Protein AF-A0A523S4S1-F1 (afdb_monomer_lite)

Foldseek 3Di:
DDDPVVVVVVVVVVVVPDPPDDDPPPPPDPVLVVLLVVLLVLLCVAFVVLVVLVVVLVVLVPDDQQCVPNDDPVCVVVVQVPPDPDDPDRRDDDPVRVVVVVVSVVSNVVSVVVNVVSVVVSVVVSVVLSVVVVVLLVLLVVLVVLLVVLVVVLVVLVVVLVVVVVCCVVVNDPVVVSVVSVVSSVVSVVSNVVSVVVSVVSLLVNLVNRNHVNSVVSSVSSVVD

Radius of gyration: 35.65 Å; chains: 1; bounding box: 83×48×98 Å

pLDDT: mean 81.56, std 20.69, range [32.25, 98.06]

Organism: Aerophobetes bacterium (NCBI:txid2030807)

Sequence (225 aa):
MGMKKILVCVVVMAWLLSPQAAFTQTEEKPQTANILQQIIQLVVENNPILESQRSFIDTIQQMPEPGAGFINLEELQSSSRRVGEEGMETPLLSLSQAVQMETFIQSKLDREKTLAEAKQTYENLKQSLISNLMAKITEMAKLKNKRENLEELKSFLETRQDSLEKQVKAGIKEPSTLFDLMERVMQSRLEIKNAARELEILKLETTISLGGEKWEDLLDLLNKL

Secondary structure (DSSP, 8-state):
--STTHHHHHHHHHHTT---S--------HHHHHHHHHHHHHHHHH-HHHHHHHHHHHHHHHSPPTTTTT--HHHHHHHHTT--SSS-------HHHHHHHHHHHHHHHHHHHHHHHHHHHHHHHHHHHHHHHHHHHHHHHHHHHHHHHHHHHHHHHHHHHHHHHHHHHTTSS-HHHHHHHHHHHHHHHHHHHHHHHHHHHHHHHHHHHH-GGGHHHHHHHHHT-

Structure (mmCIF, N/CA/C/O backbone):
data_AF-A0A523S4S1-F1
#
_entry.id   AF-A0A523S4S1-F1
#
loop_
_atom_site.group_PDB
_atom_site.id
_atom_site.type_symbol
_atom_site.label_atom_id
_atom_site.label_alt_id
_atom_site.label_comp_id
_atom_site.label_asym_id
_atom_site.label_entity_id
_atom_site.label_seq_id
_atom_site.pdbx_PDB_ins_code
_atom_site.Cartn_x
_atom_site.Cartn_y
_atom_site.Cartn_z
_atom_site.occupancy
_atom_site.B_iso_or_equiv
_atom_site.auth_seq_id
_atom_site.auth_comp_id
_atom_site.auth_asym_id
_atom_site.auth_atom_id
_atom_site.pdbx_PDB_model_num
ATOM 1 N N . MET A 1 1 ? 42.236 -35.572 40.060 1.00 47.88 1 MET A N 1
ATOM 2 C CA . MET A 1 1 ? 40.913 -35.642 40.719 1.00 47.88 1 MET A CA 1
ATOM 3 C C . MET A 1 1 ? 40.094 -34.478 40.189 1.00 47.88 1 MET A C 1
ATOM 5 O O . MET A 1 1 ? 40.091 -33.394 40.746 1.00 47.88 1 MET A O 1
ATOM 9 N N . GLY A 1 2 ? 39.597 -34.650 38.970 1.00 44.31 2 GLY A N 1
ATOM 10 C CA . GLY A 1 2 ? 39.337 -33.543 38.063 1.00 44.31 2 GLY A CA 1
ATOM 11 C C . GLY A 1 2 ? 38.335 -33.931 36.989 1.00 44.31 2 GLY A C 1
ATOM 12 O O . GLY A 1 2 ? 38.026 -35.109 36.801 1.00 44.31 2 GLY A O 1
ATOM 13 N N . MET A 1 3 ? 37.817 -32.896 36.338 1.00 45.25 3 MET A N 1
ATOM 14 C CA . MET A 1 3 ? 36.973 -32.881 35.137 1.00 45.25 3 MET A CA 1
ATOM 15 C C . MET A 1 3 ? 35.604 -33.580 35.174 1.00 45.25 3 MET A C 1
ATOM 17 O O . MET A 1 3 ? 34.700 -33.108 34.494 1.00 45.25 3 MET A O 1
ATOM 21 N N . LYS A 1 4 ? 35.357 -34.611 35.993 1.00 45.09 4 LYS A N 1
ATOM 22 C CA . LYS A 1 4 ? 34.066 -35.336 35.947 1.00 45.09 4 LYS A CA 1
ATOM 23 C C . LYS A 1 4 ? 32.892 -34.652 36.665 1.00 45.09 4 LYS A C 1
ATOM 25 O O . LYS A 1 4 ? 31.751 -34.917 36.313 1.00 45.09 4 LYS A O 1
ATOM 30 N N . LYS A 1 5 ? 33.138 -33.752 37.628 1.00 47.00 5 LYS A N 1
ATOM 31 C CA . LYS A 1 5 ? 32.058 -33.027 38.338 1.00 47.00 5 LYS A CA 1
ATOM 32 C C . LYS A 1 5 ? 31.645 -31.706 37.675 1.00 47.00 5 LYS A C 1
ATOM 34 O O . LYS A 1 5 ? 30.533 -31.253 37.898 1.00 47.00 5 LYS A O 1
ATOM 39 N N . ILE A 1 6 ? 32.498 -31.125 36.827 1.00 50.81 6 ILE A N 1
ATOM 40 C CA . ILE A 1 6 ? 32.189 -29.874 36.109 1.00 50.81 6 ILE A CA 1
ATOM 41 C C . ILE A 1 6 ? 31.325 -30.157 34.868 1.00 50.81 6 ILE A C 1
ATOM 43 O O . ILE A 1 6 ? 30.474 -29.347 34.518 1.00 50.81 6 ILE A O 1
ATOM 47 N N . LEU A 1 7 ? 31.446 -31.348 34.267 1.00 45.16 7 LEU A N 1
ATOM 48 C CA . LEU A 1 7 ? 30.641 -31.726 33.101 1.00 45.16 7 LEU A CA 1
ATOM 49 C C . LEU A 1 7 ? 29.140 -31.881 33.426 1.00 45.16 7 LEU A C 1
ATOM 51 O O . LEU A 1 7 ? 28.296 -31.595 32.586 1.00 45.16 7 LEU A O 1
ATOM 55 N N . VAL A 1 8 ? 28.795 -32.280 34.656 1.00 46.12 8 VAL A N 1
ATOM 56 C CA . VAL A 1 8 ? 27.395 -32.510 35.063 1.00 46.12 8 VAL A CA 1
ATOM 57 C C . VAL A 1 8 ? 26.637 -31.193 35.283 1.00 46.12 8 VAL A C 1
ATOM 59 O O . VAL A 1 8 ? 25.458 -31.111 34.955 1.00 46.12 8 VAL A O 1
ATOM 62 N N . CYS A 1 9 ? 27.307 -30.124 35.730 1.00 46.84 9 CYS A N 1
ATOM 63 C CA . CYS A 1 9 ? 26.673 -28.805 35.858 1.00 46.84 9 CYS A CA 1
ATOM 64 C C . CYS A 1 9 ? 26.455 -28.109 34.504 1.00 46.84 9 CYS A C 1
ATOM 66 O O . CYS A 1 9 ? 25.494 -27.359 34.358 1.00 46.84 9 CYS A O 1
ATOM 68 N N . VAL A 1 10 ? 27.296 -28.383 33.499 1.00 49.34 10 VAL A N 1
ATOM 69 C CA . VAL A 1 10 ? 27.148 -27.802 32.151 1.00 49.34 10 VAL A CA 1
ATOM 70 C C . VAL A 1 10 ? 26.006 -28.469 31.373 1.00 49.34 10 VAL A C 1
ATOM 72 O O . VAL A 1 10 ? 25.297 -27.792 30.637 1.00 49.34 10 VAL A O 1
ATOM 75 N N . VAL A 1 11 ? 25.746 -29.762 31.595 1.00 49.56 11 VAL A N 1
ATOM 76 C CA . VAL A 1 11 ? 24.640 -30.477 30.927 1.00 49.56 11 VAL A CA 1
ATOM 77 C C . VAL A 1 11 ? 23.265 -30.100 31.503 1.00 49.56 11 VAL A C 1
ATOM 79 O O . VAL A 1 11 ? 22.296 -30.031 30.753 1.00 49.56 11 VAL A O 1
ATOM 82 N N . VAL A 1 12 ? 23.169 -29.765 32.797 1.00 49.44 12 VAL A N 1
ATOM 83 C CA . VAL A 1 12 ? 21.905 -29.307 33.414 1.00 49.44 12 VAL A CA 1
ATOM 84 C C . VAL A 1 12 ? 21.600 -27.834 33.084 1.00 49.44 12 VAL A C 1
ATOM 86 O O . VAL A 1 12 ? 20.441 -27.486 32.872 1.00 49.44 12 VAL A O 1
ATOM 89 N N . MET A 1 13 ? 22.619 -26.977 32.940 1.00 44.97 13 MET A N 1
ATOM 90 C CA . MET A 1 13 ? 22.444 -25.590 32.467 1.00 44.97 13 MET A CA 1
ATOM 91 C C . MET A 1 13 ? 22.123 -25.496 30.966 1.00 44.97 13 MET A C 1
ATOM 93 O O . MET A 1 13 ? 21.424 -24.576 30.553 1.00 44.97 13 MET A O 1
ATOM 97 N N . ALA A 1 14 ? 22.568 -26.458 30.149 1.00 44.69 14 ALA A N 1
ATOM 98 C CA . ALA A 1 14 ? 22.234 -26.507 28.723 1.00 44.69 14 ALA A CA 1
ATOM 99 C C . ALA A 1 14 ? 20.778 -26.936 28.450 1.00 44.69 14 ALA A C 1
ATOM 101 O O . ALA A 1 14 ? 20.245 -26.624 27.390 1.00 44.69 14 ALA A O 1
ATOM 102 N N . TRP A 1 15 ? 20.111 -27.596 29.403 1.00 42.69 15 TRP A N 1
ATOM 103 C CA . TRP A 1 15 ? 18.692 -27.957 29.282 1.00 42.69 15 TRP A CA 1
ATOM 104 C C . TRP A 1 15 ? 17.729 -26.840 29.711 1.00 42.69 15 TRP A C 1
ATOM 106 O O . TRP A 1 15 ? 16.588 -26.822 29.255 1.00 42.69 15 TRP A O 1
ATOM 116 N N . LEU A 1 16 ? 18.188 -25.868 30.508 1.00 41.47 16 LEU A N 1
ATOM 117 C CA . LEU A 1 16 ? 17.396 -24.704 30.943 1.00 41.47 16 LEU A CA 1
ATOM 118 C C . LEU A 1 16 ? 17.352 -23.554 29.919 1.00 41.47 16 LEU A C 1
ATOM 120 O O . LEU A 1 16 ? 16.620 -22.590 30.117 1.00 41.47 16 LEU A O 1
ATOM 124 N N . LEU A 1 17 ? 18.094 -23.670 28.813 1.00 44.31 17 LEU A N 1
ATOM 125 C CA . LEU A 1 17 ? 18.082 -22.733 27.681 1.00 44.31 17 LEU A CA 1
ATOM 126 C C . LEU A 1 17 ? 17.504 -23.367 26.406 1.00 4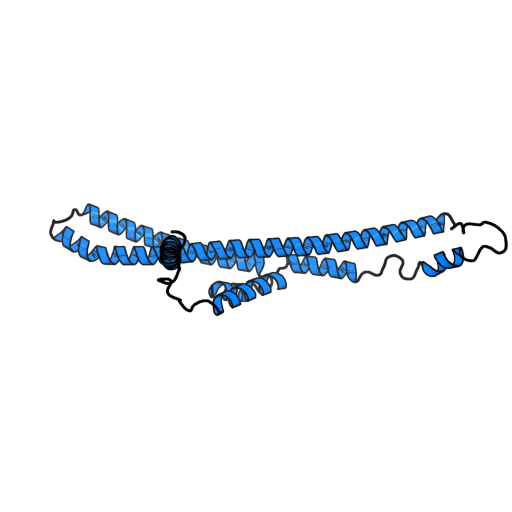4.31 17 LEU A C 1
ATOM 128 O O . LEU A 1 17 ? 17.829 -22.955 25.294 1.00 44.31 17 LEU A O 1
ATOM 132 N N . SER A 1 18 ? 16.631 -24.362 26.559 1.00 36.91 18 SER A N 1
ATOM 133 C CA . SER A 1 18 ? 15.825 -24.882 25.453 1.00 36.91 18 SER A CA 1
ATOM 134 C C . SER A 1 18 ? 14.551 -24.034 25.344 1.00 36.91 18 SER A C 1
ATOM 136 O O . SER A 1 18 ? 13.740 -24.068 26.273 1.00 36.91 18 SER A O 1
ATOM 138 N N . PRO A 1 19 ? 14.309 -23.285 24.253 1.00 39.53 19 PRO A N 1
ATOM 139 C CA . PRO A 1 19 ? 13.038 -22.607 24.035 1.00 39.53 19 PRO A CA 1
ATOM 140 C C . PRO A 1 19 ? 12.009 -23.644 23.566 1.00 39.53 19 PRO A C 1
ATOM 142 O O . PRO A 1 19 ? 11.638 -23.707 22.399 1.00 39.53 19 PRO A O 1
ATOM 145 N N . GLN A 1 20 ? 11.591 -24.514 24.480 1.00 43.91 20 GLN A N 1
ATOM 146 C CA . GLN A 1 20 ? 10.528 -25.493 24.271 1.00 43.91 20 GLN A CA 1
ATOM 147 C C . GLN A 1 20 ? 9.588 -25.489 25.476 1.00 43.91 20 GLN A C 1
ATOM 149 O O . GLN A 1 20 ? 9.440 -26.477 26.183 1.00 43.91 20 GLN A O 1
ATOM 154 N N . ALA A 1 21 ? 8.945 -24.346 25.700 1.00 39.16 21 ALA A N 1
ATOM 155 C CA . ALA A 1 21 ? 7.573 -24.291 26.189 1.00 39.16 21 ALA A CA 1
ATOM 156 C C . ALA A 1 21 ? 6.994 -22.899 25.908 1.00 39.16 21 ALA A C 1
ATOM 158 O O . ALA A 1 21 ? 7.596 -21.889 26.255 1.00 39.16 21 ALA A O 1
ATOM 159 N N . ALA A 1 22 ? 5.798 -22.892 25.320 1.00 36.94 22 ALA A N 1
ATOM 160 C CA . ALA A 1 22 ? 4.904 -21.746 25.161 1.00 36.94 22 ALA A CA 1
ATOM 161 C C . ALA A 1 22 ? 5.259 -20.712 24.076 1.00 36.94 22 ALA A C 1
ATOM 163 O O . ALA A 1 22 ? 5.296 -19.514 24.319 1.00 36.94 22 ALA A O 1
ATOM 164 N N . PHE A 1 23 ? 5.352 -21.167 22.830 1.00 32.25 23 PHE A N 1
ATOM 165 C CA . PHE A 1 23 ? 4.543 -20.518 21.802 1.00 32.25 23 PHE A CA 1
ATOM 166 C C . PHE A 1 23 ? 3.652 -21.599 21.216 1.00 32.25 23 PHE A C 1
ATOM 168 O O . PHE A 1 23 ? 4.122 -22.542 20.584 1.00 32.25 23 PHE A O 1
ATOM 175 N N . THR A 1 24 ? 2.362 -21.492 21.514 1.00 32.38 24 THR A N 1
ATOM 176 C CA . THR A 1 24 ? 1.296 -22.061 20.702 1.00 32.38 24 THR A CA 1
ATOM 177 C C . THR A 1 24 ? 1.685 -21.907 19.237 1.00 32.38 24 THR A C 1
ATOM 179 O O . THR A 1 24 ? 1.800 -20.788 18.735 1.00 32.38 24 THR A O 1
ATOM 182 N N . GLN A 1 25 ? 1.933 -23.030 18.564 1.00 32.56 25 GLN A N 1
ATOM 183 C CA . GLN A 1 25 ? 1.813 -23.099 17.119 1.00 32.56 25 GLN A CA 1
ATOM 184 C C . GLN A 1 25 ? 0.345 -22.825 16.813 1.00 32.56 25 GLN A C 1
ATOM 186 O O . GLN A 1 25 ? -0.477 -23.729 16.718 1.00 32.56 25 GLN A O 1
ATOM 191 N N . THR A 1 26 ? 0.006 -21.545 16.727 1.00 35.88 26 THR A N 1
ATOM 192 C CA . THR A 1 26 ? -1.092 -21.111 15.888 1.00 35.88 26 THR A CA 1
ATOM 193 C C . THR A 1 26 ? -0.648 -21.470 14.474 1.00 35.88 26 THR A C 1
ATOM 195 O O . THR A 1 26 ? 0.222 -20.815 13.896 1.00 35.88 26 THR A O 1
ATOM 198 N N . GLU A 1 27 ? -1.154 -22.588 13.959 1.00 36.53 27 GLU A N 1
ATOM 199 C CA . GLU A 1 27 ? -1.154 -22.902 12.533 1.00 36.53 27 GLU A CA 1
ATOM 200 C C . GLU A 1 27 ? -1.947 -21.817 11.791 1.00 36.53 27 GLU A C 1
ATOM 202 O O . GLU A 1 27 ? -3.099 -21.989 11.426 1.00 36.53 27 GLU A O 1
ATOM 207 N N . GLU A 1 28 ? -1.331 -20.663 11.569 1.00 48.12 28 GLU A N 1
ATOM 208 C CA . GLU A 1 28 ? -1.820 -19.637 10.654 1.00 48.12 28 GLU A CA 1
ATOM 209 C C . GLU A 1 28 ? -0.606 -18.994 9.986 1.00 48.12 28 GLU A C 1
ATOM 211 O O . GLU A 1 28 ? -0.088 -18.000 10.492 1.00 48.12 28 GLU A O 1
ATOM 216 N N . LYS A 1 29 ? -0.084 -19.563 8.881 1.00 47.22 29 LYS A N 1
ATOM 217 C CA . LYS A 1 29 ? 0.861 -18.825 8.006 1.00 47.22 29 LYS A CA 1
ATOM 218 C C . LYS A 1 29 ? 1.219 -19.332 6.594 1.00 47.22 29 LYS A C 1
ATOM 220 O O . LYS A 1 29 ? 2.081 -18.694 5.993 1.00 47.22 29 LYS A O 1
ATOM 225 N N . PRO A 1 30 ? 0.610 -20.365 5.974 1.00 49.47 30 PRO A N 1
ATOM 226 C CA . PRO A 1 30 ? 0.896 -20.623 4.558 1.00 49.47 30 PRO A CA 1
ATOM 227 C C . PRO A 1 30 ? 0.144 -19.661 3.617 1.00 49.47 30 PRO A C 1
ATOM 229 O O . PRO A 1 30 ? 0.669 -19.289 2.570 1.00 49.47 30 PRO A O 1
ATOM 232 N N . GLN A 1 31 ? -1.059 -19.203 3.986 1.00 57.81 31 GLN A N 1
ATOM 233 C CA . GLN A 1 31 ? -1.878 -18.334 3.126 1.00 57.81 31 GLN A CA 1
ATOM 234 C C . GLN A 1 31 ? -1.378 -16.886 3.060 1.00 57.81 31 GLN A C 1
ATOM 236 O O . GLN A 1 31 ? -1.326 -16.311 1.978 1.00 57.81 31 GLN A O 1
ATOM 241 N N . THR A 1 32 ? -0.970 -16.294 4.183 1.00 60.78 32 THR A N 1
ATOM 242 C CA . THR A 1 32 ? -0.547 -14.882 4.234 1.00 60.78 32 THR A CA 1
ATOM 243 C C . THR A 1 32 ? 0.759 -14.628 3.483 1.00 60.78 32 THR A C 1
ATOM 245 O O . THR A 1 32 ? 0.877 -13.617 2.793 1.00 60.78 32 THR A O 1
ATOM 248 N N . ALA A 1 33 ? 1.708 -15.568 3.537 1.00 67.25 33 ALA A N 1
ATOM 249 C CA . ALA A 1 33 ? 2.930 -15.510 2.732 1.00 67.25 33 ALA A CA 1
ATOM 250 C C . ALA A 1 33 ? 2.622 -15.546 1.223 1.00 67.25 33 ALA A C 1
ATOM 252 O O . ALA A 1 33 ? 3.235 -14.815 0.446 1.00 67.25 33 ALA A O 1
ATOM 253 N N . ASN A 1 34 ? 1.625 -16.342 0.824 1.00 85.38 34 ASN A N 1
ATOM 254 C CA . ASN A 1 34 ? 1.179 -16.438 -0.561 1.00 85.38 34 ASN A CA 1
ATOM 255 C C . ASN A 1 34 ? 0.516 -15.127 -1.034 1.00 85.38 34 ASN A C 1
ATOM 257 O O . ASN A 1 34 ? 0.863 -14.606 -2.090 1.00 85.38 34 ASN A O 1
ATOM 261 N N . ILE A 1 35 ? -0.358 -14.531 -0.214 1.00 91.62 35 ILE A N 1
ATOM 262 C CA . ILE A 1 35 ? -1.037 -13.262 -0.535 1.00 91.62 35 ILE A CA 1
ATOM 263 C C . ILE A 1 35 ? -0.034 -12.112 -0.673 1.00 91.62 35 ILE A C 1
ATOM 265 O O . ILE A 1 35 ? -0.105 -11.352 -1.634 1.00 91.62 35 ILE A O 1
ATOM 269 N N . LEU A 1 36 ? 0.938 -11.998 0.239 1.00 92.19 36 LEU A N 1
ATOM 270 C CA . LEU A 1 36 ? 1.961 -10.951 0.158 1.00 92.19 36 LEU A CA 1
ATOM 271 C C . LEU A 1 36 ? 2.783 -11.058 -1.134 1.00 92.19 36 LEU A C 1
ATOM 273 O O . LEU A 1 36 ? 3.059 -10.048 -1.780 1.00 92.19 36 LEU A O 1
ATOM 277 N N . GLN A 1 37 ? 3.141 -12.278 -1.534 1.00 93.31 37 GLN A N 1
ATOM 278 C CA . GLN A 1 37 ? 3.857 -12.511 -2.784 1.00 93.31 37 GLN A CA 1
ATOM 279 C C . GLN A 1 37 ? 3.004 -12.145 -4.007 1.00 93.31 37 GLN A C 1
ATOM 281 O O . GLN A 1 37 ? 3.522 -11.519 -4.930 1.00 93.31 37 GLN A O 1
ATOM 286 N N . GLN A 1 38 ? 1.704 -12.464 -3.996 1.00 94.62 38 GLN A N 1
ATOM 287 C CA . GLN A 1 38 ? 0.771 -12.051 -5.052 1.00 94.62 38 GLN A CA 1
ATOM 288 C C . GLN A 1 38 ? 0.676 -10.526 -5.164 1.00 94.62 38 GLN A C 1
ATOM 290 O O . GLN A 1 38 ? 0.711 -9.997 -6.270 1.00 94.62 38 GLN A O 1
ATOM 295 N N . ILE A 1 39 ? 0.622 -9.815 -4.035 1.00 95.69 39 ILE A N 1
ATOM 296 C CA . ILE A 1 39 ? 0.594 -8.346 -4.006 1.00 95.69 39 ILE A CA 1
ATOM 297 C C . ILE A 1 39 ? 1.874 -7.773 -4.612 1.00 95.69 39 ILE A C 1
ATOM 299 O O . ILE A 1 39 ? 1.805 -6.906 -5.479 1.00 95.69 39 ILE A O 1
ATOM 303 N N . ILE A 1 40 ? 3.043 -8.260 -4.181 1.00 95.06 40 ILE A N 1
ATOM 304 C CA . ILE A 1 40 ? 4.334 -7.796 -4.709 1.00 95.06 40 ILE A CA 1
ATOM 305 C C . ILE A 1 40 ? 4.402 -8.030 -6.218 1.00 95.06 40 ILE A C 1
ATOM 307 O O . ILE A 1 40 ? 4.782 -7.122 -6.955 1.00 95.06 40 ILE A O 1
ATOM 311 N N . GLN A 1 41 ? 4.015 -9.223 -6.675 1.00 95.06 41 GLN A N 1
ATOM 312 C CA . GLN A 1 41 ? 4.019 -9.558 -8.093 1.00 95.06 41 GLN A CA 1
ATOM 313 C C . GLN A 1 41 ? 3.106 -8.617 -8.879 1.00 95.06 41 GLN A C 1
ATOM 315 O O . GLN A 1 41 ? 3.548 -8.002 -9.846 1.00 95.06 41 GLN A O 1
ATOM 320 N N . LEU A 1 42 ? 1.865 -8.447 -8.421 1.00 95.00 42 LEU A N 1
ATOM 321 C CA . LEU A 1 42 ? 0.875 -7.614 -9.088 1.00 95.00 42 LEU A CA 1
ATOM 322 C C . LEU A 1 42 ? 1.337 -6.157 -9.182 1.00 95.00 42 LEU A C 1
ATOM 324 O O . LEU A 1 42 ? 1.235 -5.556 -10.249 1.00 95.00 42 LEU A O 1
ATOM 328 N N . VAL A 1 43 ? 1.907 -5.606 -8.109 1.00 95.38 43 VAL A N 1
ATOM 329 C CA . VAL A 1 43 ? 2.436 -4.239 -8.120 1.00 95.38 43 VAL A CA 1
ATOM 330 C C . VAL A 1 43 ? 3.637 -4.117 -9.064 1.00 95.38 43 VAL A C 1
ATOM 332 O O . VAL A 1 43 ? 3.697 -3.183 -9.854 1.00 95.38 43 VAL A O 1
ATOM 335 N N . VAL A 1 44 ? 4.601 -5.040 -9.032 1.00 95.12 44 VAL A N 1
ATOM 336 C CA . VAL A 1 44 ? 5.794 -4.966 -9.902 1.00 95.12 44 VAL A CA 1
ATOM 337 C C . VAL A 1 44 ? 5.437 -5.136 -11.386 1.00 95.12 44 VAL A C 1
ATOM 339 O O . VAL A 1 44 ? 6.080 -4.548 -12.262 1.00 95.12 44 VAL A O 1
ATOM 342 N N . GLU A 1 45 ? 4.419 -5.934 -11.690 1.00 92.88 45 GLU A N 1
ATOM 343 C CA . GLU A 1 45 ? 3.951 -6.146 -13.057 1.00 92.88 45 GLU A CA 1
ATOM 344 C C . GLU A 1 45 ? 3.145 -4.964 -13.594 1.00 92.88 45 GLU A C 1
ATOM 346 O O . GLU A 1 45 ? 3.386 -4.569 -14.730 1.00 92.88 45 GLU A O 1
ATOM 351 N N . ASN A 1 46 ? 2.247 -4.379 -12.799 1.00 92.81 46 ASN A N 1
ATOM 352 C CA . ASN A 1 46 ? 1.243 -3.422 -13.290 1.00 92.81 46 ASN A CA 1
ATOM 353 C C . ASN A 1 46 ? 1.535 -1.966 -12.901 1.00 92.81 46 ASN A C 1
ATOM 355 O O . ASN A 1 46 ? 0.734 -1.077 -13.185 1.00 92.81 46 ASN A O 1
ATOM 359 N N . ASN A 1 47 ? 2.661 -1.689 -12.237 1.00 93.94 47 ASN A N 1
ATOM 360 C CA . ASN A 1 47 ? 2.991 -0.317 -11.882 1.00 93.94 47 ASN A CA 1
ATOM 361 C C . ASN A 1 47 ? 3.333 0.521 -13.133 1.00 93.94 47 ASN A C 1
ATOM 363 O O . ASN A 1 47 ? 4.275 0.172 -13.853 1.00 93.94 47 ASN A O 1
ATOM 367 N N . PRO A 1 48 ? 2.672 1.676 -13.341 1.00 91.25 48 PRO A N 1
ATOM 368 C CA . PRO A 1 48 ? 2.835 2.474 -14.558 1.00 91.25 48 PRO A CA 1
ATOM 369 C C . PRO A 1 48 ? 4.239 3.077 -14.716 1.00 91.25 48 PRO A C 1
ATOM 371 O O . PRO A 1 48 ? 4.713 3.279 -15.832 1.00 91.25 48 PRO A O 1
ATOM 374 N N . ILE A 1 49 ? 4.945 3.349 -13.612 1.00 93.56 49 ILE A N 1
ATOM 375 C CA . ILE A 1 49 ? 6.313 3.888 -13.663 1.00 93.56 49 ILE A CA 1
ATOM 376 C C . ILE A 1 49 ? 7.283 2.795 -14.129 1.00 93.56 49 ILE A C 1
ATOM 378 O O . ILE A 1 49 ? 8.137 3.045 -14.980 1.00 93.56 49 ILE A O 1
ATOM 382 N N . LEU A 1 50 ? 7.134 1.573 -13.608 1.00 95.06 50 LEU A N 1
ATOM 383 C CA . LEU A 1 50 ? 7.936 0.427 -14.046 1.00 95.06 50 LEU A CA 1
ATOM 384 C C . LEU A 1 50 ? 7.627 0.029 -15.489 1.00 95.06 50 LEU A C 1
ATOM 386 O O . LEU A 1 50 ? 8.544 -0.330 -16.226 1.00 95.06 50 LEU A O 1
ATOM 390 N N . GLU A 1 51 ? 6.364 0.107 -15.901 1.00 93.94 51 GLU A N 1
ATOM 391 C CA . GLU A 1 51 ? 5.955 -0.129 -17.282 1.00 93.94 51 GLU A CA 1
ATOM 392 C C . GLU A 1 51 ? 6.592 0.877 -18.244 1.00 93.94 51 GLU A C 1
ATOM 394 O O . GLU A 1 51 ? 7.241 0.468 -19.206 1.00 93.94 51 GLU A O 1
ATOM 399 N N . SER A 1 52 ? 6.501 2.173 -17.939 1.00 94.88 52 SER A N 1
ATOM 400 C CA . SER A 1 52 ? 7.146 3.230 -18.724 1.00 94.88 52 SER A CA 1
ATOM 401 C C . SER A 1 52 ? 8.657 2.999 -18.854 1.00 94.88 52 SER A C 1
ATOM 403 O O . SER A 1 52 ? 9.215 3.057 -19.952 1.00 94.88 52 SER A O 1
ATOM 405 N N . GLN A 1 53 ? 9.323 2.623 -17.756 1.00 96.56 53 GLN A N 1
ATOM 406 C CA . GLN A 1 53 ? 10.754 2.327 -17.776 1.00 96.56 53 GLN A CA 1
ATOM 407 C C . GLN A 1 53 ? 11.093 1.068 -18.595 1.00 96.56 53 GLN A C 1
ATOM 409 O O . GLN A 1 53 ? 12.098 1.066 -19.309 1.00 96.56 53 GLN A O 1
ATOM 414 N N . ARG A 1 54 ? 10.273 0.006 -18.534 1.00 96.25 54 ARG A N 1
ATOM 415 C CA . ARG A 1 54 ? 10.429 -1.175 -19.407 1.00 96.25 54 ARG A CA 1
ATOM 416 C C . ARG A 1 54 ? 10.278 -0.792 -20.873 1.00 96.25 54 ARG A C 1
ATOM 418 O O . ARG A 1 54 ? 11.165 -1.099 -21.660 1.00 96.25 54 ARG A O 1
ATOM 425 N N . SER A 1 55 ? 9.235 -0.034 -21.211 1.00 96.12 55 SER A N 1
ATOM 426 C CA . SER A 1 55 ? 9.012 0.451 -22.575 1.00 96.12 55 SER A CA 1
ATOM 427 C C . SER A 1 55 ? 10.187 1.286 -23.089 1.00 96.12 55 SER A C 1
ATOM 429 O O . SER A 1 55 ? 10.551 1.173 -24.259 1.00 96.12 55 SER A O 1
ATOM 431 N N . PHE A 1 56 ? 10.805 2.110 -22.239 1.00 96.62 56 PHE A N 1
ATOM 432 C CA . PHE A 1 56 ? 11.993 2.880 -22.606 1.00 96.62 56 PHE A CA 1
ATOM 433 C C . PHE A 1 56 ? 13.200 1.979 -22.904 1.00 96.62 56 PHE A C 1
ATOM 435 O O . PHE A 1 56 ? 13.863 2.152 -23.929 1.00 96.62 56 PHE A O 1
ATOM 442 N N . ILE A 1 57 ? 13.455 0.981 -22.053 1.00 96.88 57 ILE A N 1
ATOM 443 C CA . ILE A 1 57 ? 14.511 -0.019 -22.270 1.00 96.88 57 ILE A CA 1
ATOM 444 C C . ILE A 1 57 ? 14.276 -0.774 -23.584 1.00 96.88 57 ILE A C 1
ATOM 446 O O . ILE A 1 57 ? 15.207 -0.907 -24.381 1.00 96.88 57 ILE A O 1
ATOM 450 N N . ASP A 1 58 ? 13.047 -1.227 -23.825 1.00 96.88 58 ASP A N 1
ATOM 451 C CA . ASP A 1 58 ? 12.672 -1.955 -25.039 1.00 96.88 58 ASP A CA 1
ATOM 452 C C . ASP A 1 58 ? 12.863 -1.086 -26.283 1.00 96.88 58 ASP A C 1
ATOM 454 O O . ASP A 1 58 ? 13.421 -1.543 -27.281 1.00 96.88 58 ASP A O 1
ATOM 458 N N . THR A 1 59 ? 12.502 0.198 -26.200 1.00 95.94 59 THR A N 1
ATOM 459 C CA . THR A 1 59 ? 12.710 1.167 -27.283 1.00 95.94 59 THR A CA 1
ATOM 460 C C . THR A 1 59 ? 14.193 1.287 -27.630 1.00 95.94 59 THR A C 1
ATOM 462 O O . THR A 1 59 ? 14.552 1.193 -28.801 1.00 95.94 59 THR A O 1
ATOM 465 N N . ILE A 1 60 ? 15.080 1.425 -26.635 1.00 91.75 60 ILE A N 1
ATOM 466 C CA . ILE A 1 60 ? 16.533 1.476 -26.873 1.00 91.75 60 ILE A CA 1
ATOM 467 C C . ILE A 1 60 ? 17.029 0.172 -27.501 1.00 91.75 60 ILE A C 1
ATOM 469 O O . ILE A 1 60 ? 17.865 0.213 -28.396 1.00 91.75 60 ILE A O 1
ATOM 473 N N . GLN A 1 61 ? 16.540 -0.986 -27.050 1.00 92.50 61 GLN A N 1
ATOM 474 C CA . GLN A 1 61 ? 16.981 -2.288 -27.558 1.00 92.50 61 GLN A CA 1
ATOM 475 C C . GLN A 1 61 ? 16.543 -2.539 -29.005 1.00 92.50 61 GLN A C 1
ATOM 477 O O . GLN A 1 61 ? 17.327 -3.079 -29.782 1.00 92.50 61 GLN A O 1
ATOM 482 N N . GLN A 1 62 ? 15.330 -2.120 -29.370 1.00 93.00 62 GLN A N 1
ATOM 483 C CA . GLN A 1 62 ? 14.762 -2.300 -30.709 1.00 93.00 62 GLN A CA 1
ATOM 484 C C . GLN A 1 62 ? 15.305 -1.309 -31.744 1.00 93.00 62 GLN A C 1
ATOM 486 O O . GLN A 1 62 ? 15.172 -1.551 -32.945 1.00 93.00 62 GLN A O 1
ATOM 491 N N . MET A 1 63 ? 15.927 -0.204 -31.317 1.00 87.12 63 MET A N 1
ATOM 492 C CA . MET A 1 63 ? 16.599 0.701 -32.248 1.00 87.12 63 MET A CA 1
ATOM 493 C C . MET A 1 63 ? 17.681 -0.061 -33.033 1.00 87.12 63 MET A C 1
ATOM 495 O O . MET A 1 63 ? 18.425 -0.841 -32.429 1.00 87.12 63 MET A O 1
ATOM 499 N N . PRO A 1 64 ? 17.852 0.199 -34.341 1.00 83.56 64 PRO A N 1
ATOM 500 C CA . PRO A 1 64 ? 18.950 -0.381 -35.108 1.00 83.56 64 PRO A CA 1
ATOM 501 C C . PRO A 1 64 ? 20.296 -0.001 -34.484 1.00 83.56 64 PRO A C 1
ATOM 503 O O . PRO A 1 64 ? 20.418 1.060 -33.861 1.00 83.56 64 PRO A O 1
ATOM 506 N N . GLU A 1 65 ? 21.307 -0.861 -34.625 1.00 78.81 65 GLU A N 1
ATOM 507 C CA . GLU A 1 65 ? 22.652 -0.483 -34.197 1.00 78.81 65 GLU A CA 1
ATOM 508 C C . GLU A 1 65 ? 23.082 0.797 -34.927 1.00 78.81 65 GLU A C 1
ATOM 510 O O . GLU A 1 65 ? 22.824 0.927 -36.132 1.00 78.81 65 GLU A O 1
ATOM 515 N N . PRO A 1 66 ? 23.742 1.744 -34.236 1.00 77.81 66 PRO A N 1
ATOM 516 C CA . PRO A 1 66 ? 24.349 2.880 -34.913 1.00 77.81 66 PRO A CA 1
ATOM 517 C C . PRO A 1 66 ? 25.204 2.376 -36.078 1.00 77.81 66 PRO A C 1
ATOM 519 O O . PRO A 1 66 ? 25.921 1.399 -35.905 1.00 77.81 66 PRO A O 1
ATOM 522 N N . GLY A 1 67 ? 25.071 2.974 -37.266 1.00 67.50 67 GLY A N 1
ATOM 523 C CA . GLY A 1 67 ? 25.804 2.583 -38.480 1.00 67.50 67 GLY A CA 1
ATOM 524 C C . GLY A 1 67 ? 25.315 1.327 -39.217 1.00 67.50 67 GLY A C 1
ATOM 525 O O . GLY A 1 67 ? 25.893 0.994 -40.256 1.00 67.50 67 GLY A O 1
ATOM 526 N N . ALA A 1 68 ? 24.250 0.660 -38.753 1.00 64.81 68 ALA A N 1
ATOM 527 C CA . ALA A 1 68 ? 23.646 -0.466 -39.466 1.00 64.81 68 ALA A CA 1
ATOM 528 C C . ALA A 1 68 ? 23.270 -0.072 -40.910 1.00 64.81 68 ALA A C 1
ATOM 530 O O . ALA A 1 68 ? 22.489 0.851 -41.132 1.00 64.81 68 ALA A O 1
ATOM 531 N N . GLY A 1 69 ? 23.857 -0.763 -41.894 1.00 60.28 69 GLY A N 1
ATOM 532 C CA . GLY A 1 69 ? 23.619 -0.543 -43.327 1.00 60.28 69 GLY A CA 1
ATOM 533 C C . GLY A 1 69 ? 24.511 0.501 -44.015 1.00 60.28 69 GLY A C 1
ATOM 534 O O . GLY A 1 69 ? 24.486 0.570 -45.240 1.00 60.28 69 GLY A O 1
ATOM 535 N N . PHE A 1 70 ? 25.320 1.272 -43.276 1.00 59.47 70 PHE A N 1
ATOM 536 C CA . PHE A 1 70 ? 26.172 2.334 -43.843 1.00 59.47 70 PHE A CA 1
ATOM 537 C C . PHE A 1 70 ? 27.671 2.129 -43.591 1.00 59.47 70 PHE A C 1
ATOM 539 O O . PHE A 1 70 ? 28.487 2.586 -44.388 1.00 59.47 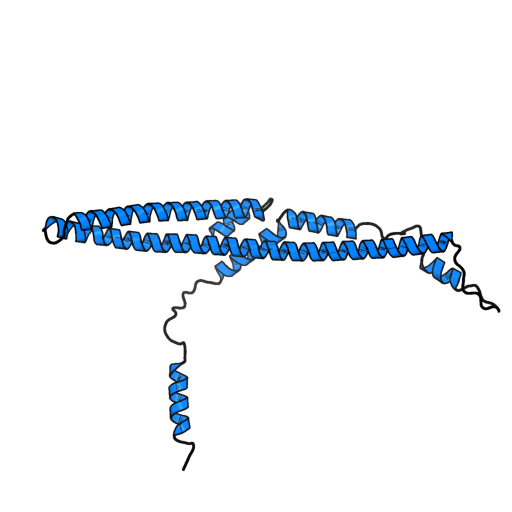70 PHE A O 1
ATOM 546 N N . ILE A 1 71 ? 28.043 1.453 -42.499 1.00 59.97 71 ILE A N 1
ATOM 547 C CA . ILE A 1 71 ? 29.441 1.261 -42.097 1.00 59.97 71 ILE A CA 1
ATOM 548 C C . ILE A 1 71 ? 29.690 -0.233 -41.893 1.00 59.97 71 ILE A C 1
ATOM 550 O O . ILE A 1 71 ? 29.223 -0.824 -40.922 1.00 59.97 71 ILE A O 1
ATOM 554 N N . ASN A 1 72 ? 30.451 -0.846 -42.799 1.00 62.97 72 ASN A N 1
ATOM 555 C CA . ASN A 1 72 ? 30.962 -2.199 -42.615 1.00 62.97 72 ASN A CA 1
ATOM 556 C C . ASN A 1 72 ? 32.331 -2.121 -41.918 1.00 62.97 72 ASN A C 1
ATOM 558 O O . ASN A 1 72 ? 33.359 -1.910 -42.563 1.00 62.97 72 ASN A O 1
ATOM 562 N N . LEU A 1 73 ? 32.345 -2.230 -40.583 1.00 62.34 73 LEU A N 1
ATOM 563 C CA . LEU A 1 73 ? 33.586 -2.135 -39.801 1.00 62.34 73 LEU A CA 1
ATOM 564 C C . LEU A 1 73 ? 34.593 -3.220 -40.173 1.00 62.34 73 LEU A C 1
ATOM 566 O O . LEU A 1 73 ? 35.791 -2.954 -40.174 1.00 62.34 73 LEU A O 1
ATOM 570 N N . GLU A 1 74 ? 34.122 -4.417 -40.512 1.00 62.00 74 GLU A N 1
ATOM 571 C CA . GLU A 1 74 ? 3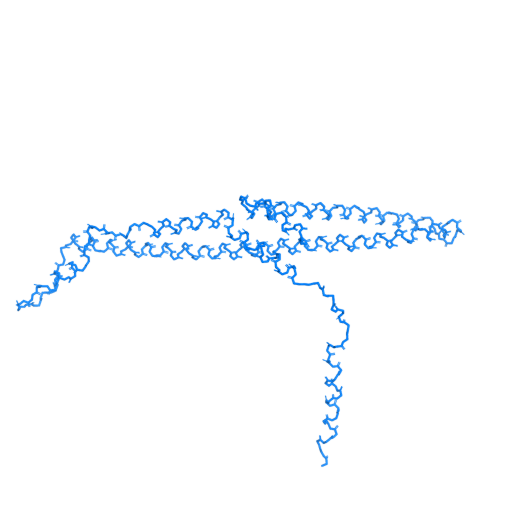4.984 -5.523 -40.927 1.00 62.00 74 GLU A CA 1
ATOM 572 C C . GLU A 1 74 ? 35.637 -5.229 -42.282 1.00 62.00 74 GLU A C 1
ATOM 574 O O . GLU A 1 74 ? 36.810 -5.536 -42.489 1.00 62.00 74 GLU A O 1
ATOM 579 N N . GLU A 1 75 ? 34.931 -4.557 -43.191 1.00 62.41 75 GLU A N 1
ATOM 580 C CA . GLU A 1 75 ? 35.463 -4.110 -44.484 1.00 62.41 75 GLU A CA 1
ATOM 581 C C . GLU A 1 75 ? 36.433 -2.927 -44.349 1.00 62.41 75 GLU A C 1
ATOM 583 O O . GLU A 1 75 ? 37.482 -2.904 -44.993 1.00 62.41 75 GLU A O 1
ATOM 588 N N . LEU A 1 76 ? 36.159 -1.976 -43.452 1.00 60.91 76 LEU A N 1
ATOM 589 C CA . LEU A 1 76 ? 37.078 -0.869 -43.154 1.00 60.91 76 LEU A CA 1
ATOM 590 C C . LEU A 1 76 ? 38.354 -1.351 -42.443 1.00 60.91 76 LEU A C 1
ATOM 592 O O . LEU A 1 76 ? 39.450 -0.890 -42.752 1.00 60.91 76 LEU A O 1
ATOM 596 N N . GLN A 1 77 ? 38.244 -2.330 -41.543 1.00 58.09 77 GLN A N 1
ATOM 597 C CA . GLN A 1 77 ? 39.398 -2.949 -40.883 1.00 58.09 77 GLN A CA 1
ATOM 598 C C . GLN A 1 77 ? 40.169 -3.914 -41.802 1.00 58.09 77 GLN A C 1
ATOM 600 O O . GLN A 1 77 ? 41.377 -4.086 -41.644 1.00 58.09 77 GLN A O 1
ATOM 605 N N . SER A 1 78 ? 39.513 -4.543 -42.783 1.00 56.09 78 SER A N 1
ATOM 606 C CA . SER A 1 78 ? 40.168 -5.465 -43.726 1.00 56.09 78 SER A CA 1
ATOM 607 C C . SER A 1 78 ? 40.763 -4.781 -44.961 1.00 56.09 78 SER A C 1
ATOM 609 O O . SER A 1 78 ? 41.809 -5.226 -45.433 1.00 56.09 78 SER A O 1
ATOM 611 N N . SER A 1 79 ? 40.178 -3.684 -45.452 1.00 53.34 79 SER A N 1
ATOM 612 C CA . SER A 1 79 ? 40.788 -2.806 -46.471 1.00 53.34 79 SER A CA 1
ATOM 613 C C . SER A 1 79 ? 42.051 -2.130 -45.940 1.00 53.34 79 SER A C 1
ATOM 615 O O . SER A 1 79 ? 43.051 -2.027 -46.646 1.00 53.34 79 SER A O 1
ATOM 617 N N . SER A 1 80 ? 42.042 -1.804 -44.650 1.00 50.75 80 SER A N 1
ATOM 618 C CA . SER A 1 80 ? 43.211 -1.423 -43.871 1.00 50.75 80 SER A CA 1
ATOM 619 C C . SER A 1 80 ? 44.309 -2.517 -43.904 1.00 50.75 80 SER A C 1
ATOM 621 O O . SER A 1 80 ? 45.489 -2.236 -44.086 1.00 50.75 80 SER A O 1
ATOM 623 N N . ARG A 1 81 ? 43.954 -3.805 -43.893 1.00 46.25 81 ARG A N 1
ATOM 624 C CA . ARG A 1 81 ? 44.925 -4.917 -43.903 1.00 46.25 81 ARG A CA 1
ATOM 625 C C . ARG A 1 81 ? 45.571 -5.227 -45.269 1.00 46.25 81 ARG A C 1
ATOM 627 O O . ARG A 1 81 ? 46.439 -6.094 -45.323 1.00 46.25 81 ARG A O 1
ATOM 634 N N . ARG A 1 82 ? 45.154 -4.586 -46.371 1.00 44.66 82 ARG A N 1
ATOM 635 C CA . ARG A 1 82 ? 45.598 -4.911 -47.750 1.00 44.66 82 ARG A CA 1
ATOM 636 C C . ARG A 1 82 ? 46.619 -3.942 -48.356 1.00 44.66 82 ARG A C 1
ATOM 638 O O . ARG A 1 82 ? 46.794 -3.940 -49.571 1.00 44.66 82 ARG A O 1
ATOM 645 N N . VAL A 1 83 ? 47.320 -3.159 -47.543 1.00 47.69 83 VAL A N 1
ATOM 646 C CA . VAL A 1 83 ? 48.444 -2.337 -48.015 1.00 47.69 83 VAL A CA 1
ATOM 647 C C . VAL A 1 83 ? 49.723 -2.878 -47.386 1.00 47.69 83 VAL A C 1
ATOM 649 O O . VAL A 1 83 ? 49.926 -2.744 -46.184 1.00 47.69 83 VAL A O 1
ATOM 652 N N . GLY A 1 84 ? 50.536 -3.580 -48.182 1.00 43.00 84 GLY A N 1
ATOM 653 C CA . GLY A 1 84 ? 51.815 -4.118 -47.717 1.00 43.00 84 GLY A CA 1
ATOM 654 C C . GLY A 1 84 ? 52.367 -5.303 -48.511 1.00 43.00 84 GLY A C 1
ATOM 655 O O . GLY A 1 84 ? 52.697 -6.321 -47.909 1.00 43.00 84 GLY A O 1
ATOM 656 N N . GLU A 1 85 ? 52.520 -5.179 -49.832 1.00 49.22 85 GLU A N 1
ATOM 657 C CA . GLU A 1 85 ? 53.741 -5.715 -50.452 1.00 49.22 85 GLU A CA 1
ATOM 658 C C . GLU A 1 85 ? 54.792 -4.600 -50.341 1.00 49.22 85 GLU A C 1
ATOM 660 O O . GLU A 1 85 ? 54.666 -3.552 -50.963 1.00 49.22 85 GLU A O 1
ATOM 665 N N . GLU A 1 86 ? 55.758 -4.819 -49.446 1.00 50.06 86 GLU A N 1
ATOM 666 C CA . GLU A 1 86 ? 57.001 -4.054 -49.254 1.00 50.06 86 GLU A CA 1
ATOM 667 C C . GLU A 1 86 ? 56.878 -2.542 -48.976 1.00 50.06 86 GLU A C 1
ATOM 669 O O . GLU A 1 86 ? 57.207 -1.685 -49.788 1.00 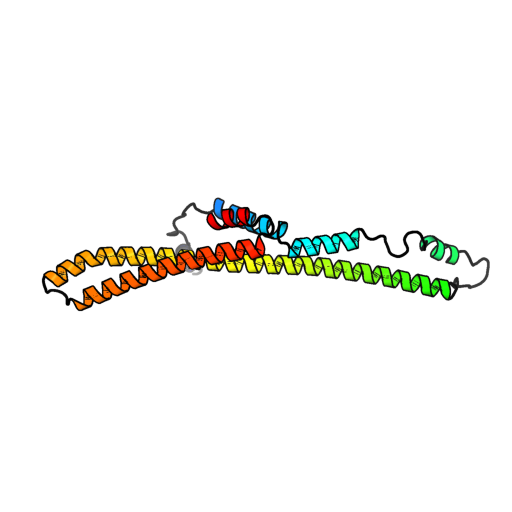50.06 86 GLU A O 1
ATOM 674 N N . GLY A 1 87 ? 56.511 -2.205 -47.740 1.00 44.41 87 GLY A N 1
ATOM 675 C CA . GLY A 1 87 ? 56.635 -0.850 -47.205 1.00 44.41 87 GLY A CA 1
ATOM 676 C C . GLY A 1 87 ? 55.790 -0.695 -45.953 1.00 44.41 87 GLY A C 1
ATOM 677 O O . GLY A 1 87 ? 54.654 -1.151 -45.911 1.00 44.41 87 GLY A O 1
ATOM 678 N N . MET A 1 88 ? 56.356 -0.116 -44.899 1.00 47.56 88 MET A N 1
ATOM 679 C CA . MET A 1 88 ? 55.716 0.067 -43.596 1.00 47.56 88 MET A CA 1
ATOM 680 C C . MET A 1 88 ? 54.601 1.123 -43.695 1.00 47.56 88 MET A C 1
ATOM 682 O O . MET A 1 88 ? 54.775 2.252 -43.253 1.00 47.56 88 MET A O 1
ATOM 686 N N . GLU A 1 89 ? 53.466 0.783 -44.299 1.00 41.81 89 GLU A N 1
ATOM 687 C CA . GLU A 1 89 ? 52.303 1.664 -44.366 1.00 41.81 89 GLU A CA 1
ATOM 688 C C . GLU A 1 89 ? 51.241 1.156 -43.402 1.00 41.81 89 GLU A C 1
ATOM 690 O O . GLU A 1 89 ? 50.507 0.206 -43.666 1.00 41.81 89 GLU A O 1
ATOM 695 N N . THR A 1 90 ? 51.161 1.805 -42.238 1.00 50.03 90 THR A N 1
ATOM 696 C CA . THR A 1 90 ? 49.920 1.779 -41.473 1.00 50.03 90 THR A CA 1
ATOM 697 C C . THR A 1 90 ? 48.818 2.286 -42.398 1.00 50.03 90 THR A C 1
ATOM 699 O O . THR A 1 90 ? 48.936 3.410 -42.886 1.00 50.03 90 THR A O 1
ATOM 702 N N . PRO A 1 91 ? 47.764 1.510 -42.648 1.00 49.44 91 PRO A N 1
ATOM 703 C CA . PRO A 1 91 ? 46.637 1.947 -43.457 1.00 49.44 91 PRO A CA 1
ATOM 704 C C . PRO A 1 91 ? 46.038 3.225 -42.873 1.00 49.44 91 PRO A C 1
ATOM 706 O O . PRO A 1 91 ? 45.416 3.214 -41.808 1.00 49.44 91 PRO A O 1
ATOM 709 N N . LEU A 1 92 ? 46.261 4.341 -43.560 1.00 56.34 92 LEU A N 1
ATOM 710 C CA . LEU A 1 92 ? 45.718 5.634 -43.181 1.00 56.34 92 LEU A CA 1
ATOM 711 C C . LEU A 1 92 ? 44.280 5.697 -43.695 1.00 56.34 92 LEU A C 1
ATOM 713 O O . LEU A 1 92 ? 44.045 5.827 -44.896 1.00 56.34 92 LEU A O 1
ATOM 717 N N . LEU A 1 93 ? 43.313 5.599 -42.781 1.00 62.88 93 LEU A N 1
ATOM 718 C CA . LEU A 1 93 ? 41.950 6.043 -43.068 1.00 62.88 93 LEU A CA 1
ATOM 719 C C . LEU A 1 93 ? 42.015 7.494 -43.564 1.00 62.88 93 LEU A C 1
ATOM 721 O O . LEU A 1 93 ? 42.791 8.298 -43.035 1.00 62.88 93 LEU A O 1
ATOM 725 N N . SER A 1 94 ? 41.185 7.865 -44.541 1.00 69.88 94 SER A N 1
ATOM 726 C CA . SER A 1 94 ? 41.009 9.289 -44.835 1.00 69.88 94 SER A CA 1
ATOM 727 C C . SER A 1 94 ? 40.510 10.001 -43.571 1.00 69.88 94 SER A C 1
ATOM 729 O O . SER A 1 94 ? 39.801 9.408 -42.757 1.00 69.88 94 SER A O 1
ATOM 731 N N . LEU A 1 95 ? 40.821 11.291 -43.401 1.00 69.94 95 LEU A N 1
ATOM 732 C CA . LEU A 1 95 ? 40.314 12.065 -42.256 1.00 69.94 95 LEU A CA 1
ATOM 733 C C . LEU A 1 95 ? 38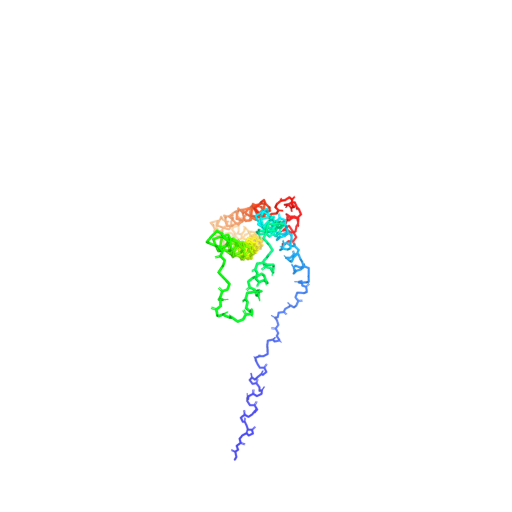.783 11.960 -42.124 1.00 69.94 95 LEU A C 1
ATOM 735 O O . LEU A 1 95 ? 38.262 11.864 -41.019 1.00 69.94 95 LEU A O 1
ATOM 739 N N . SER A 1 96 ? 38.060 11.896 -43.248 1.00 69.44 96 SER A N 1
ATOM 740 C CA . SER A 1 96 ? 36.612 11.673 -43.257 1.00 69.44 96 SER A CA 1
ATOM 741 C C . SER A 1 96 ? 36.202 10.292 -42.732 1.00 69.44 96 SER A C 1
ATOM 743 O O . SER A 1 96 ? 35.240 10.205 -41.975 1.00 69.44 96 SER A O 1
ATOM 745 N N . GLN A 1 97 ? 36.922 9.225 -43.086 1.00 71.44 97 GLN A N 1
ATOM 746 C CA . GLN A 1 97 ? 36.666 7.867 -42.596 1.00 71.44 97 GLN A CA 1
ATOM 747 C C . GLN A 1 97 ? 37.015 7.721 -41.110 1.00 71.44 97 GLN A C 1
ATOM 749 O O . GLN A 1 97 ? 36.265 7.092 -40.369 1.00 71.44 97 GLN A O 1
ATOM 754 N N . ALA A 1 98 ? 38.113 8.335 -40.658 1.00 71.62 98 ALA A N 1
ATOM 755 C CA . ALA A 1 98 ? 38.504 8.340 -39.251 1.00 71.62 98 ALA A CA 1
ATOM 756 C C . ALA A 1 98 ? 37.450 9.040 -38.373 1.00 71.62 98 ALA A C 1
ATOM 758 O O . ALA A 1 98 ? 37.015 8.475 -37.373 1.00 71.62 98 ALA A O 1
ATOM 759 N N . VAL A 1 99 ? 36.959 10.211 -38.799 1.00 76.19 99 VAL A N 1
ATOM 760 C CA . VAL A 1 99 ? 35.890 10.946 -38.097 1.00 76.19 99 VAL A CA 1
ATOM 761 C C . VAL A 1 99 ? 34.569 10.160 -38.087 1.00 76.19 99 VAL A C 1
ATOM 763 O O . VAL A 1 99 ? 33.873 10.123 -37.072 1.00 76.19 99 VAL A O 1
ATOM 766 N N . GLN A 1 100 ? 34.211 9.490 -39.188 1.00 73.75 100 GLN A N 1
ATOM 767 C CA . GLN A 1 100 ? 33.013 8.636 -39.246 1.00 73.75 100 GLN A CA 1
ATOM 768 C C . GLN A 1 100 ? 33.119 7.412 -38.325 1.00 73.75 100 GLN A C 1
ATOM 770 O O . GLN A 1 100 ? 32.148 7.040 -37.670 1.00 73.75 100 GLN A O 1
ATOM 775 N N . MET A 1 101 ? 34.302 6.804 -38.235 1.00 76.06 101 MET A N 1
ATOM 776 C CA . MET A 1 101 ? 34.560 5.687 -37.329 1.00 76.06 101 MET A CA 1
ATOM 777 C C . MET A 1 101 ? 34.498 6.124 -35.859 1.00 76.06 101 MET A C 1
ATOM 779 O O . MET A 1 101 ? 33.878 5.449 -35.041 1.00 76.06 101 MET A O 1
ATOM 783 N N . GLU A 1 102 ? 35.104 7.261 -35.516 1.00 80.12 102 GLU A N 1
ATOM 784 C CA . GLU A 1 102 ? 35.094 7.799 -34.152 1.00 80.12 102 GLU A CA 1
ATOM 785 C C . GLU A 1 102 ? 33.671 8.147 -33.692 1.00 80.12 102 GLU A C 1
ATOM 787 O O . GLU A 1 102 ? 33.241 7.721 -32.620 1.00 80.12 102 GLU A O 1
ATOM 792 N N . THR A 1 103 ? 32.896 8.832 -34.538 1.00 80.62 103 THR A N 1
ATOM 793 C CA . THR A 1 103 ? 31.484 9.147 -34.255 1.00 80.62 103 THR A CA 1
ATOM 794 C C . THR A 1 103 ? 30.622 7.891 -34.113 1.00 80.62 103 THR A C 1
ATOM 796 O O . THR A 1 103 ? 29.772 7.825 -33.223 1.00 80.62 103 THR A O 1
ATOM 799 N N . PHE A 1 104 ? 30.869 6.858 -34.923 1.00 82.38 104 PHE A N 1
ATOM 800 C CA . PHE A 1 104 ? 30.220 5.557 -34.780 1.00 82.38 104 PHE A CA 1
ATOM 801 C C . PHE A 1 104 ? 30.541 4.897 -33.431 1.00 82.38 104 PHE A C 1
ATOM 803 O O . PHE A 1 104 ? 29.618 4.510 -32.711 1.00 82.38 104 PHE A O 1
ATOM 810 N N . ILE A 1 105 ? 31.824 4.791 -33.065 1.00 84.31 105 ILE A N 1
ATOM 811 C CA . ILE A 1 105 ? 32.251 4.174 -31.799 1.00 84.31 105 ILE A CA 1
ATOM 812 C C . ILE A 1 105 ? 31.616 4.917 -30.624 1.00 84.31 105 ILE A C 1
ATOM 814 O O . ILE A 1 105 ? 31.045 4.282 -29.736 1.00 84.31 105 ILE A O 1
ATOM 818 N N . GLN A 1 106 ? 31.650 6.250 -30.658 1.00 87.31 106 GLN A N 1
ATOM 819 C CA . GLN A 1 106 ? 31.050 7.081 -29.624 1.00 87.31 106 GLN A CA 1
ATOM 820 C C . GLN A 1 106 ? 29.544 6.827 -29.508 1.00 87.31 106 GLN A C 1
ATOM 822 O O . GLN A 1 106 ? 29.047 6.589 -28.414 1.00 87.31 106 GLN A O 1
ATOM 827 N N . SER A 1 107 ? 28.823 6.775 -30.631 1.00 86.50 107 SER A N 1
ATOM 828 C CA . SER A 1 107 ? 27.378 6.521 -30.624 1.00 86.50 107 SER A CA 1
ATOM 829 C C . SER A 1 107 ? 26.999 5.129 -30.096 1.00 86.50 107 SER A C 1
ATOM 831 O O . SER A 1 107 ? 25.974 4.984 -29.425 1.00 86.50 107 SER A O 1
ATOM 833 N N . LYS A 1 108 ? 27.826 4.101 -30.345 1.00 87.44 108 LYS A N 1
ATOM 834 C CA . LYS A 1 108 ? 27.646 2.771 -29.745 1.00 87.44 108 LYS A CA 1
ATOM 835 C C . LYS A 1 108 ? 27.858 2.811 -28.237 1.00 87.44 108 LYS A C 1
ATOM 837 O O . LYS A 1 108 ? 27.018 2.302 -27.498 1.00 87.44 108 LYS A O 1
ATOM 842 N N . LEU A 1 109 ? 28.930 3.460 -27.792 1.00 90.38 109 LEU A N 1
ATOM 843 C CA . LEU A 1 109 ? 29.251 3.592 -26.375 1.00 90.38 109 LEU A CA 1
ATOM 844 C C . LEU A 1 109 ? 28.177 4.390 -25.623 1.00 90.38 109 LEU A C 1
ATOM 846 O O . LEU A 1 109 ? 27.746 3.980 -24.547 1.00 90.38 109 LEU A O 1
ATOM 850 N N . ASP A 1 110 ? 27.681 5.478 -26.212 1.00 92.38 110 ASP A N 1
ATOM 851 C CA . ASP A 1 110 ? 26.598 6.281 -25.641 1.00 92.38 110 ASP A CA 1
ATOM 852 C C . ASP A 1 110 ? 25.301 5.470 -25.529 1.00 92.38 110 ASP A C 1
ATOM 854 O O . ASP A 1 110 ? 24.619 5.524 -24.501 1.00 92.38 110 ASP A O 1
ATOM 858 N N . ARG A 1 111 ? 24.972 4.658 -26.543 1.00 90.50 111 ARG A N 1
ATOM 859 C CA . ARG A 1 111 ? 23.813 3.757 -26.495 1.00 90.50 111 ARG A CA 1
ATOM 860 C C . ARG A 1 111 ? 23.952 2.710 -25.391 1.00 90.50 111 ARG A C 1
ATOM 862 O O . ARG A 1 111 ? 23.001 2.499 -24.640 1.00 90.50 111 ARG A O 1
ATOM 869 N N . GLU A 1 112 ? 25.101 2.046 -25.294 1.00 92.75 112 GLU A N 1
ATOM 870 C CA . GLU A 1 112 ? 25.364 1.042 -24.255 1.00 92.75 112 GLU A CA 1
ATOM 871 C C . GLU A 1 112 ? 25.267 1.647 -22.856 1.00 92.75 112 GLU A C 1
ATOM 873 O O . GLU A 1 112 ? 24.590 1.089 -21.988 1.00 92.75 112 GLU A O 1
ATOM 878 N N . LYS A 1 113 ? 25.871 2.824 -22.660 1.00 95.25 113 LYS A N 1
ATOM 879 C CA . LYS A 1 113 ? 25.769 3.592 -21.420 1.00 95.25 113 LYS A CA 1
ATOM 880 C C . LYS A 1 113 ? 24.313 3.914 -21.082 1.00 95.25 113 LYS A C 1
ATOM 882 O O . LYS A 1 113 ? 23.865 3.594 -19.984 1.00 95.25 113 LYS A O 1
ATOM 887 N N . THR A 1 114 ? 23.560 4.460 -22.036 1.00 94.75 114 THR A N 1
ATOM 888 C CA . THR A 1 114 ? 22.135 4.788 -21.853 1.00 94.75 114 THR A CA 1
ATOM 889 C C . THR A 1 114 ? 21.323 3.551 -21.462 1.00 94.75 114 THR A C 1
ATOM 891 O O . THR A 1 114 ? 20.492 3.603 -20.558 1.00 94.75 114 THR A O 1
ATOM 894 N N . LEU A 1 115 ? 21.579 2.404 -22.099 1.00 95.75 115 LEU A N 1
ATOM 895 C CA . LEU A 1 115 ? 20.892 1.153 -21.789 1.00 95.75 115 LEU A CA 1
ATOM 896 C C . LEU A 1 115 ? 21.240 0.630 -20.387 1.00 95.75 115 LEU A C 1
ATOM 898 O O . LEU A 1 115 ? 20.357 0.148 -19.674 1.00 95.75 115 LEU A O 1
ATOM 902 N N . ALA A 1 116 ? 22.511 0.705 -19.991 1.00 96.44 116 ALA A N 1
ATOM 903 C CA . ALA A 1 116 ? 22.958 0.302 -18.662 1.00 96.44 116 ALA A CA 1
ATOM 904 C C . ALA A 1 116 ? 22.318 1.177 -17.571 1.00 96.44 116 ALA A C 1
ATOM 906 O O . ALA A 1 116 ? 21.756 0.649 -16.610 1.00 96.44 116 ALA A O 1
ATOM 907 N N . GLU A 1 117 ? 22.317 2.498 -17.763 1.00 97.56 117 GLU A N 1
ATOM 908 C CA . GLU A 1 117 ? 21.671 3.462 -16.866 1.00 97.56 117 GLU A CA 1
ATOM 909 C C . GLU A 1 117 ? 20.155 3.238 -16.780 1.00 97.56 117 GLU A C 1
ATOM 911 O O . GLU A 1 117 ? 19.580 3.269 -15.688 1.00 97.56 117 GLU A O 1
ATOM 916 N N . ALA A 1 118 ? 19.498 2.939 -17.905 1.00 96.69 118 ALA A N 1
ATOM 917 C CA . ALA A 1 118 ? 18.070 2.641 -17.936 1.00 96.69 118 ALA A CA 1
ATOM 918 C C . ALA A 1 118 ? 17.731 1.356 -17.160 1.00 96.69 118 ALA A C 1
ATOM 920 O O . ALA A 1 118 ? 16.772 1.340 -16.383 1.00 96.69 118 ALA A O 1
ATOM 921 N N . LYS A 1 119 ? 18.530 0.291 -17.315 1.00 97.62 119 LYS A N 1
ATOM 922 C CA . LYS A 1 119 ? 18.367 -0.967 -16.562 1.00 97.62 119 LYS A CA 1
ATOM 923 C C . LYS A 1 119 ? 18.614 -0.775 -15.067 1.00 97.62 119 LYS A C 1
ATOM 925 O O . LYS A 1 119 ? 17.849 -1.279 -14.250 1.00 97.62 119 LYS A O 1
ATOM 930 N N . GLN A 1 120 ? 19.646 -0.018 -14.703 1.00 97.25 120 GLN A N 1
ATOM 931 C CA . GLN A 1 120 ? 19.923 0.299 -13.304 1.00 97.25 120 GLN A CA 1
ATOM 932 C C . GLN A 1 120 ? 18.783 1.119 -12.685 1.00 97.25 120 GLN A C 1
ATOM 934 O O . GLN A 1 120 ? 18.333 0.819 -11.581 1.00 97.25 120 GLN A O 1
ATOM 939 N N . THR A 1 121 ? 18.277 2.116 -13.413 1.00 97.44 121 THR A N 1
ATOM 940 C CA . THR A 1 121 ? 17.115 2.913 -12.999 1.00 97.44 121 THR A CA 1
ATOM 941 C C . THR A 1 121 ? 15.889 2.031 -12.769 1.00 97.44 121 THR A C 1
ATOM 943 O O . THR A 1 121 ? 15.221 2.187 -11.750 1.00 97.44 121 THR A O 1
ATOM 946 N N . TYR A 1 122 ? 15.621 1.061 -13.650 1.00 97.06 122 TYR A N 1
ATOM 947 C CA . TYR A 1 122 ? 14.526 0.103 -13.472 1.00 97.06 122 TYR A CA 1
ATOM 948 C C . TYR A 1 122 ? 14.643 -0.700 -12.168 1.00 97.06 122 TYR A C 1
ATOM 950 O O . TYR A 1 122 ? 13.682 -0.762 -11.400 1.00 97.06 122 TYR A O 1
ATOM 958 N N . GLU A 1 123 ? 15.813 -1.275 -11.877 1.00 97.62 123 GLU A N 1
ATOM 959 C CA . GLU A 1 123 ? 16.007 -2.048 -10.643 1.00 97.62 123 GLU A CA 1
ATOM 960 C C . GLU A 1 123 ? 15.898 -1.171 -9.388 1.00 97.62 123 GLU A C 1
ATOM 962 O O . GLU A 1 123 ? 15.267 -1.571 -8.407 1.00 97.62 123 GLU A O 1
ATOM 967 N N . ASN A 1 124 ? 16.421 0.057 -9.434 1.00 97.50 124 ASN A N 1
ATOM 968 C CA . ASN A 1 124 ? 16.281 1.018 -8.340 1.00 97.50 124 ASN A CA 1
ATOM 969 C C . ASN A 1 124 ? 14.808 1.386 -8.091 1.00 97.50 124 ASN A C 1
ATOM 971 O O . ASN A 1 124 ? 14.356 1.396 -6.943 1.00 97.50 124 ASN A O 1
ATOM 975 N N . LEU A 1 125 ? 14.042 1.652 -9.155 1.00 96.81 125 LEU A N 1
ATOM 976 C CA . LEU A 1 125 ? 12.609 1.939 -9.065 1.00 96.81 125 LEU A CA 1
ATOM 977 C C . LEU A 1 125 ? 11.846 0.754 -8.478 1.00 96.81 125 LEU A C 1
ATOM 979 O O . LEU A 1 125 ? 11.036 0.934 -7.571 1.00 96.81 125 LEU A O 1
ATOM 983 N N . LYS A 1 126 ? 12.146 -0.464 -8.935 1.00 96.62 126 LYS A N 1
ATOM 984 C CA . LYS A 1 126 ? 11.527 -1.695 -8.437 1.00 96.62 126 LYS A CA 1
ATOM 985 C C . LYS A 1 126 ? 11.791 -1.891 -6.945 1.00 96.62 126 LYS A C 1
ATOM 987 O O . LYS A 1 126 ? 10.856 -2.154 -6.191 1.00 96.62 126 LYS A O 1
ATOM 992 N N . GLN A 1 127 ? 13.034 -1.727 -6.495 1.00 96.56 127 GLN A N 1
ATOM 993 C CA . GLN A 1 127 ? 13.383 -1.836 -5.074 1.00 96.56 127 GLN A CA 1
ATOM 994 C C . GLN A 1 127 ? 12.703 -0.758 -4.221 1.00 96.56 127 GLN A C 1
ATOM 996 O O . GLN A 1 127 ? 12.173 -1.062 -3.149 1.00 96.56 127 GLN A O 1
ATOM 1001 N N . SER A 1 128 ? 12.691 0.489 -4.699 1.00 96.44 128 SER A N 1
ATOM 1002 C CA . SER A 1 128 ? 12.023 1.606 -4.024 1.00 96.44 128 SER A CA 1
ATOM 1003 C C . SER A 1 128 ? 10.522 1.348 -3.876 1.00 96.44 128 SER A C 1
ATOM 1005 O O . SER A 1 128 ? 9.962 1.500 -2.790 1.00 96.44 128 SER A O 1
ATOM 1007 N N . LEU A 1 129 ? 9.888 0.867 -4.943 1.00 95.69 129 LEU A N 1
ATOM 1008 C CA . LEU A 1 129 ? 8.473 0.534 -4.974 1.00 95.69 129 LEU A CA 1
ATOM 1009 C C . LEU A 1 129 ? 8.125 -0.618 -4.021 1.00 95.69 129 LEU A C 1
ATOM 1011 O O . LEU A 1 129 ? 7.170 -0.498 -3.255 1.00 95.69 129 LEU A O 1
ATOM 1015 N N . ILE A 1 130 ? 8.924 -1.691 -3.997 1.00 95.44 130 ILE A N 1
ATOM 1016 C CA . ILE A 1 130 ? 8.727 -2.802 -3.052 1.00 95.44 130 ILE A CA 1
ATOM 1017 C C . ILE A 1 130 ? 8.890 -2.303 -1.612 1.00 95.44 130 ILE A C 1
ATOM 1019 O O . ILE A 1 130 ? 8.086 -2.638 -0.745 1.00 95.44 130 ILE A O 1
ATOM 1023 N N . SER A 1 131 ? 9.889 -1.460 -1.349 1.00 95.88 131 SER A N 1
ATOM 1024 C CA . SER A 1 131 ? 10.117 -0.894 -0.014 1.00 95.88 131 SER A CA 1
ATOM 1025 C C . SER A 1 131 ? 8.940 -0.027 0.445 1.00 95.88 131 SER A C 1
ATOM 1027 O O . SER A 1 131 ? 8.483 -0.159 1.580 1.00 95.88 131 SER A O 1
ATOM 1029 N N . ASN A 1 132 ? 8.405 0.815 -0.444 1.00 95.62 132 ASN A N 1
ATOM 1030 C CA . ASN A 1 132 ? 7.222 1.636 -0.181 1.00 95.62 132 ASN A CA 1
ATOM 1031 C C . ASN A 1 132 ? 5.985 0.766 0.103 1.00 95.62 132 ASN A C 1
ATOM 1033 O O . ASN A 1 132 ? 5.302 0.967 1.108 1.00 95.62 132 ASN A O 1
ATOM 1037 N N . LEU A 1 133 ? 5.745 -0.257 -0.721 1.00 96.12 133 LEU A N 1
ATOM 1038 C CA . LEU A 1 133 ? 4.672 -1.227 -0.508 1.00 96.12 133 LEU A CA 1
ATOM 1039 C C . LEU A 1 133 ? 4.780 -1.895 0.872 1.00 96.12 133 LEU A C 1
ATOM 1041 O O . LEU A 1 133 ? 3.805 -1.922 1.620 1.00 96.12 133 LEU A O 1
ATOM 1045 N N . MET A 1 134 ? 5.966 -2.384 1.244 1.00 95.44 134 MET A N 1
ATOM 1046 C CA . MET A 1 134 ? 6.183 -3.034 2.541 1.00 95.44 134 MET A CA 1
ATOM 1047 C C . MET A 1 134 ? 5.976 -2.079 3.720 1.00 95.44 134 MET A C 1
ATOM 1049 O O . MET A 1 134 ? 5.413 -2.480 4.743 1.00 95.44 134 MET A O 1
ATOM 1053 N N . ALA A 1 135 ? 6.381 -0.814 3.585 1.00 97.06 135 ALA A N 1
ATOM 1054 C CA . ALA A 1 135 ? 6.119 0.206 4.594 1.00 97.06 135 ALA A CA 1
ATOM 1055 C C . ALA A 1 135 ? 4.609 0.437 4.770 1.00 97.06 135 ALA A C 1
ATOM 1057 O O . ALA A 1 135 ? 4.110 0.403 5.895 1.00 97.06 135 ALA A O 1
ATOM 1058 N N . LYS A 1 136 ? 3.863 0.573 3.666 1.00 96.94 136 LYS A N 1
ATOM 1059 C CA . LYS A 1 136 ? 2.401 0.731 3.688 1.00 96.94 136 LYS A CA 1
ATOM 1060 C C . LYS A 1 136 ? 1.700 -0.482 4.303 1.00 96.94 136 LYS A C 1
ATOM 1062 O O . LYS A 1 136 ? 0.852 -0.302 5.170 1.00 96.94 136 LYS A O 1
ATOM 1067 N N . ILE A 1 137 ? 2.097 -1.705 3.946 1.00 96.06 137 ILE A N 1
ATOM 1068 C CA . ILE A 1 137 ? 1.566 -2.941 4.552 1.00 96.06 137 ILE A CA 1
ATOM 1069 C C . ILE A 1 137 ? 1.852 -2.986 6.059 1.00 96.06 137 ILE A C 1
ATOM 1071 O O . ILE A 1 137 ? 0.990 -3.373 6.847 1.00 96.06 137 ILE A O 1
ATOM 1075 N N . THR A 1 138 ? 3.039 -2.551 6.482 1.00 96.31 138 THR A N 1
ATOM 1076 C CA . THR A 1 138 ? 3.391 -2.481 7.906 1.00 96.31 138 THR A CA 1
ATOM 1077 C C . THR A 1 138 ? 2.496 -1.492 8.656 1.00 96.31 138 THR A C 1
ATOM 1079 O O . THR A 1 138 ? 2.023 -1.804 9.748 1.00 96.31 138 THR A O 1
ATOM 1082 N N . GLU A 1 139 ? 2.216 -0.324 8.076 1.00 97.62 139 GLU A N 1
ATOM 1083 C CA . GLU A 1 139 ? 1.278 0.641 8.662 1.00 97.62 139 GLU A CA 1
ATOM 1084 C C . GLU A 1 139 ? -0.163 0.110 8.697 1.00 97.62 139 GLU A C 1
ATOM 1086 O O . GLU A 1 139 ? -0.837 0.238 9.720 1.00 97.62 139 GLU A O 1
ATOM 1091 N N . MET A 1 140 ? -0.617 -0.592 7.653 1.00 97.19 140 MET A N 1
ATOM 1092 C CA . MET A 1 140 ? -1.920 -1.272 7.665 1.00 97.19 140 MET A CA 1
ATOM 1093 C C . MET A 1 140 ? -2.017 -2.287 8.813 1.00 97.19 140 MET A C 1
ATOM 1095 O O . MET A 1 140 ? -3.009 -2.307 9.543 1.00 97.19 140 MET A O 1
ATOM 1099 N N . ALA A 1 141 ? -0.974 -3.096 9.017 1.00 95.62 141 ALA A N 1
ATOM 1100 C CA . ALA A 1 141 ? -0.922 -4.065 10.109 1.00 95.62 141 ALA A CA 1
ATOM 1101 C C . ALA A 1 141 ? -0.941 -3.382 11.487 1.00 95.62 141 ALA A C 1
ATOM 1103 O O . ALA A 1 141 ? -1.652 -3.827 12.388 1.00 95.62 141 ALA A O 1
ATOM 1104 N N . LYS A 1 142 ? -0.222 -2.264 11.654 1.00 97.12 142 LYS A N 1
ATOM 1105 C CA . LYS A 1 142 ? -0.266 -1.463 12.890 1.00 97.12 142 LYS A CA 1
ATOM 1106 C C . LYS A 1 142 ? -1.670 -0.935 13.176 1.00 97.12 142 LYS A C 1
ATOM 1108 O O . LYS A 1 142 ? -2.123 -1.033 14.315 1.00 97.12 142 LYS A O 1
ATOM 1113 N N . LEU A 1 143 ? -2.366 -0.408 12.168 1.00 97.69 143 LEU A N 1
ATOM 1114 C CA . LEU A 1 143 ? -3.737 0.094 12.308 1.00 97.69 143 LEU A CA 1
ATOM 1115 C C . LEU A 1 143 ? -4.726 -1.027 12.651 1.00 97.69 143 LEU A C 1
ATOM 1117 O O . LEU A 1 143 ? -5.565 -0.851 13.537 1.00 97.69 143 LEU A O 1
ATOM 1121 N N . LYS A 1 144 ? -4.593 -2.194 12.009 1.00 96.62 144 LYS A N 1
ATOM 1122 C CA . LYS A 1 144 ? -5.395 -3.390 12.306 1.00 96.62 144 LYS A CA 1
ATOM 1123 C C . LYS A 1 144 ? -5.200 -3.851 13.752 1.00 96.62 144 LYS A C 1
ATOM 1125 O O . LYS A 1 144 ? -6.180 -3.941 14.487 1.00 96.62 144 LYS A O 1
ATOM 1130 N N . ASN A 1 145 ? -3.950 -4.004 14.189 1.00 96.38 145 ASN A N 1
ATOM 1131 C CA . ASN A 1 145 ? -3.621 -4.384 15.565 1.00 96.38 145 ASN A CA 1
ATOM 1132 C C . ASN A 1 145 ? -4.110 -3.341 16.581 1.00 96.38 145 ASN A C 1
ATOM 1134 O O . ASN A 1 145 ? -4.654 -3.690 17.624 1.00 96.38 145 ASN A O 1
ATOM 1138 N N . LYS A 1 146 ? -3.954 -2.041 16.283 1.00 96.94 146 LYS A N 1
ATOM 1139 C CA . LYS A 1 146 ? -4.476 -0.957 17.130 1.00 96.94 146 LYS A CA 1
ATOM 1140 C C . LYS A 1 146 ? -5.989 -1.080 17.298 1.00 96.94 146 LYS A C 1
ATOM 1142 O O . LYS A 1 146 ? -6.485 -0.967 18.414 1.00 96.94 146 LYS A O 1
ATOM 1147 N N . ARG A 1 147 ? -6.716 -1.320 16.205 1.00 96.94 147 ARG A N 1
ATOM 1148 C CA . ARG A 1 147 ? -8.171 -1.500 16.221 1.00 96.94 147 ARG A CA 1
ATOM 1149 C C . ARG A 1 147 ? -8.581 -2.711 17.059 1.00 96.94 147 ARG A C 1
ATOM 1151 O O . ARG A 1 147 ? -9.484 -2.583 17.876 1.00 96.94 147 ARG A O 1
ATOM 1158 N N . GLU A 1 148 ? -7.925 -3.852 16.867 1.00 97.12 148 GLU A N 1
ATOM 1159 C CA . GLU A 1 148 ? -8.200 -5.089 17.613 1.00 97.12 148 GLU A CA 1
ATOM 1160 C C . GLU A 1 148 ? -7.968 -4.897 19.117 1.00 97.12 148 GLU A C 1
ATOM 1162 O O . GLU A 1 148 ? -8.876 -5.132 19.911 1.00 97.12 148 GLU A O 1
ATOM 1167 N N . ASN A 1 149 ? -6.825 -4.321 19.501 1.00 97.25 149 ASN A N 1
ATOM 1168 C CA . ASN A 1 149 ? -6.523 -4.006 20.900 1.00 97.25 149 ASN A CA 1
ATOM 1169 C C . ASN A 1 149 ? -7.545 -3.039 21.525 1.00 97.25 149 ASN A C 1
ATOM 1171 O O . ASN A 1 149 ? -7.894 -3.165 22.700 1.00 97.25 149 ASN A O 1
ATOM 1175 N N . LEU A 1 150 ? -8.024 -2.050 20.763 1.00 97.31 150 LEU A N 1
ATOM 1176 C CA . LEU A 1 150 ? -9.043 -1.115 21.242 1.00 97.31 150 LEU A CA 1
ATOM 1177 C C . LEU A 1 150 ? -10.417 -1.777 21.398 1.00 97.31 150 LEU A C 1
ATOM 1179 O O . LEU A 1 150 ? -11.139 -1.429 22.331 1.00 97.31 150 LEU A O 1
ATOM 1183 N N . GLU A 1 151 ? -10.789 -2.717 20.525 1.00 97.25 151 GLU A N 1
ATOM 1184 C CA . GLU A 1 151 ? -12.032 -3.487 20.672 1.00 97.25 151 GLU A CA 1
ATOM 1185 C C . GLU A 1 151 ? -11.984 -4.399 21.903 1.00 97.25 151 GLU A C 1
ATOM 1187 O O . GLU A 1 151 ? -12.951 -4.445 22.667 1.00 97.25 151 GLU A O 1
ATOM 1192 N N . GLU A 1 152 ? -10.847 -5.050 22.167 1.00 97.06 152 GLU A N 1
ATOM 1193 C CA . GLU A 1 152 ? -10.647 -5.818 23.400 1.00 97.06 152 GLU A CA 1
ATOM 1194 C C . GLU A 1 152 ? -10.758 -4.930 24.646 1.00 97.06 152 GLU A C 1
ATOM 1196 O O . GLU A 1 152 ? -11.496 -5.250 25.584 1.00 97.06 152 GLU A O 1
ATOM 1201 N N . LEU A 1 153 ? -10.081 -3.774 24.643 1.00 96.31 153 LEU A N 1
ATOM 1202 C CA . LEU A 1 153 ? -10.148 -2.810 25.741 1.00 96.31 153 LEU A CA 1
ATOM 1203 C C . LEU A 1 153 ? -11.582 -2.323 25.968 1.00 96.31 153 LEU A C 1
ATOM 1205 O O . LEU A 1 153 ? -12.049 -2.281 27.106 1.00 96.31 153 LEU A O 1
ATOM 1209 N N . LYS A 1 154 ? -12.289 -1.964 24.897 1.00 96.00 154 LYS A N 1
ATOM 1210 C CA . LYS A 1 154 ? -13.680 -1.517 24.959 1.00 96.00 154 LYS A CA 1
ATOM 1211 C C . LYS A 1 154 ? -14.577 -2.602 25.556 1.00 96.00 154 LYS A C 1
ATOM 1213 O O . LYS A 1 154 ? -15.313 -2.302 26.489 1.00 96.00 154 LYS A O 1
ATOM 1218 N N . SER A 1 155 ? -14.475 -3.844 25.080 1.00 95.81 155 SER A N 1
ATOM 1219 C CA . SER A 1 155 ? -15.249 -4.983 25.595 1.00 95.81 155 SER A CA 1
ATOM 1220 C C . SER A 1 155 ? -15.011 -5.209 27.094 1.00 95.81 155 SER A C 1
ATOM 1222 O O . SER A 1 155 ? -15.951 -5.371 27.881 1.00 95.81 155 SER A O 1
ATOM 1224 N N . PHE A 1 156 ? -13.750 -5.125 27.529 1.00 95.25 156 PHE A N 1
ATOM 1225 C CA . PHE A 1 156 ? -13.394 -5.211 28.943 1.00 95.25 156 PHE A CA 1
ATOM 1226 C C . PHE A 1 156 ? -14.013 -4.078 29.778 1.00 95.25 156 PHE A C 1
ATOM 1228 O O . PHE A 1 156 ? -14.544 -4.325 30.865 1.00 95.25 156 PHE A O 1
ATOM 1235 N N . LEU A 1 157 ? -13.956 -2.836 29.286 1.00 95.25 157 LEU A N 1
ATOM 1236 C CA . LEU A 1 157 ? -14.531 -1.674 29.968 1.00 95.25 157 LEU A CA 1
ATOM 1237 C C . LEU A 1 157 ? -16.060 -1.762 30.053 1.00 95.25 157 LEU A C 1
ATOM 1239 O O . LEU A 1 157 ? -16.613 -1.521 31.125 1.00 95.25 157 LEU A O 1
ATOM 1243 N N . GLU A 1 158 ? -16.728 -2.164 28.971 1.00 93.69 158 GLU A N 1
ATOM 1244 C CA . GLU A 1 158 ? -18.182 -2.371 28.924 1.00 93.69 158 GLU A CA 1
ATOM 1245 C C . GLU A 1 158 ? -18.609 -3.471 29.908 1.00 93.69 158 GLU A C 1
ATOM 1247 O O . GLU A 1 158 ? -19.530 -3.271 30.695 1.00 93.69 158 GLU A O 1
ATOM 1252 N N . THR A 1 159 ? -17.863 -4.577 29.990 1.00 93.12 159 THR A N 1
ATOM 1253 C CA . THR A 1 159 ? -18.121 -5.638 30.984 1.00 93.12 159 THR A CA 1
ATOM 1254 C C . THR A 1 159 ? -17.994 -5.125 32.425 1.00 93.12 159 THR A C 1
ATOM 1256 O O . THR A 1 159 ? -18.735 -5.535 33.322 1.00 93.12 159 THR A O 1
ATOM 1259 N N . ARG A 1 160 ? -17.049 -4.213 32.688 1.00 93.12 160 ARG A N 1
ATOM 1260 C CA . ARG A 1 160 ? -16.884 -3.609 34.020 1.00 93.12 160 ARG A CA 1
ATOM 1261 C C . ARG A 1 160 ? -17.937 -2.560 34.352 1.00 93.12 160 ARG A C 1
ATOM 1263 O O . ARG A 1 160 ? -18.185 -2.348 35.542 1.00 93.12 160 ARG A O 1
ATOM 1270 N N . GLN A 1 161 ? -18.543 -1.934 33.347 1.00 93.62 161 GLN A N 1
ATOM 1271 C CA . GLN A 1 161 ? -19.562 -0.905 33.524 1.00 93.62 161 GLN A CA 1
ATOM 1272 C C . GLN A 1 161 ? -20.723 -1.417 34.383 1.00 93.62 161 GLN A C 1
ATOM 1274 O O . GLN A 1 161 ? -21.055 -0.785 35.383 1.00 93.62 161 GLN A O 1
ATOM 1279 N N . ASP A 1 162 ? -21.254 -2.603 34.077 1.00 90.12 162 ASP A N 1
ATOM 1280 C CA . ASP A 1 162 ? -22.395 -3.192 34.791 1.00 90.12 162 ASP A CA 1
ATOM 1281 C C . ASP A 1 162 ? -22.112 -3.417 36.282 1.00 90.12 162 ASP A C 1
ATOM 1283 O O . ASP A 1 162 ? -22.951 -3.177 37.156 1.00 90.12 162 ASP A O 1
ATOM 1287 N N . SER A 1 163 ? -20.904 -3.894 36.595 1.00 93.06 163 SER A N 1
ATOM 1288 C CA . SER A 1 163 ? -20.465 -4.091 37.978 1.00 93.06 163 SER A CA 1
ATOM 1289 C C . SER A 1 163 ? -20.293 -2.754 38.699 1.00 93.06 163 SER A C 1
ATOM 1291 O O . SER A 1 163 ? -20.682 -2.620 39.862 1.00 93.06 163 SER A O 1
ATOM 1293 N N . LEU A 1 164 ? -19.696 -1.766 38.031 1.00 94.88 164 LEU A N 1
ATOM 1294 C CA . LEU A 1 164 ? -19.450 -0.452 38.611 1.00 94.88 164 LEU A CA 1
ATOM 1295 C C . LEU A 1 164 ? -20.758 0.307 38.857 1.00 94.88 164 LEU A C 1
ATOM 1297 O O . LEU A 1 164 ? -20.921 0.902 39.918 1.00 94.88 164 LEU A O 1
ATOM 1301 N N . GLU A 1 165 ? -21.721 0.215 37.943 1.00 95.00 165 GLU A N 1
ATOM 1302 C CA . GLU A 1 165 ? -23.040 0.829 38.090 1.00 95.00 165 GLU A CA 1
ATOM 1303 C C . GLU A 1 165 ? -23.768 0.311 39.341 1.00 95.00 165 GLU A C 1
ATOM 1305 O O . GLU A 1 165 ? -24.336 1.095 40.104 1.00 95.00 165 GLU A O 1
ATOM 1310 N N . LYS A 1 166 ? -23.691 -0.999 39.619 1.00 95.44 166 LYS A N 1
ATOM 1311 C CA . LYS A 1 166 ? -24.238 -1.592 40.853 1.00 95.44 166 LYS A CA 1
ATOM 1312 C C . LYS A 1 166 ? -23.539 -1.063 42.107 1.00 95.44 166 LYS A C 1
ATOM 1314 O O . LYS A 1 166 ? -24.210 -0.770 43.092 1.00 95.44 166 LYS A O 1
ATOM 1319 N N . GLN A 1 167 ? -22.213 -0.916 42.075 1.00 95.31 167 GLN A N 1
ATOM 1320 C CA . GLN A 1 167 ? -21.443 -0.376 43.202 1.00 95.31 167 GLN A CA 1
ATOM 1321 C C . GLN A 1 167 ? -21.760 1.100 43.467 1.00 95.31 167 GLN A C 1
ATOM 1323 O O . GLN A 1 167 ? -21.866 1.492 44.628 1.00 95.31 167 GLN A O 1
ATOM 1328 N N . VAL A 1 168 ? -21.961 1.901 42.418 1.00 95.81 168 VAL A N 1
ATOM 1329 C CA . VAL A 1 168 ? -22.387 3.304 42.541 1.00 95.81 168 VAL A CA 1
ATOM 1330 C C . VAL A 1 168 ? -23.805 3.391 43.105 1.00 95.81 168 VAL A C 1
ATOM 1332 O O . VAL A 1 168 ? -24.035 4.128 44.059 1.00 95.81 168 VAL A O 1
ATOM 1335 N N . LYS A 1 169 ? -24.747 2.583 42.598 1.00 95.50 169 LYS A N 1
ATOM 1336 C CA . LYS A 1 169 ? -26.123 2.507 43.129 1.00 95.50 169 LYS A CA 1
ATOM 1337 C C . LYS A 1 169 ? -26.170 2.088 44.602 1.00 95.50 169 LYS A C 1
ATOM 1339 O O . LYS A 1 169 ? -27.031 2.554 45.338 1.00 95.50 169 LYS A O 1
ATOM 1344 N N . ALA A 1 170 ? -25.243 1.232 45.029 1.00 95.81 170 ALA A N 1
ATOM 1345 C CA . ALA A 1 170 ? -25.095 0.810 46.420 1.00 95.81 170 ALA A CA 1
ATOM 1346 C C . ALA A 1 170 ? -24.318 1.815 47.299 1.00 95.81 170 ALA A C 1
ATOM 1348 O O . ALA A 1 170 ? -24.135 1.555 48.485 1.00 95.81 170 ALA A O 1
ATOM 1349 N N . GLY A 1 171 ? -23.829 2.930 46.741 1.00 94.50 171 GLY A N 1
ATOM 1350 C CA . GLY A 1 171 ? -23.037 3.931 47.466 1.00 94.50 171 GLY A CA 1
ATOM 1351 C C . GLY A 1 171 ? -21.617 3.482 47.836 1.00 94.50 171 GLY A C 1
ATOM 1352 O O . GLY A 1 171 ? -20.965 4.128 48.649 1.00 94.50 171 GLY A O 1
ATOM 1353 N N . ILE A 1 172 ? -21.124 2.381 47.258 1.00 95.94 172 ILE A N 1
ATOM 1354 C CA . ILE A 1 172 ? -19.778 1.832 47.509 1.00 95.94 172 ILE A CA 1
ATOM 1355 C C . ILE A 1 172 ? -18.711 2.625 46.737 1.00 95.94 172 ILE A C 1
ATOM 1357 O O . ILE A 1 172 ? -17.565 2.741 47.173 1.00 95.94 172 ILE A O 1
ATOM 1361 N N . LYS A 1 173 ? -19.077 3.142 45.561 1.00 94.69 173 LYS A N 1
ATOM 1362 C CA . LYS A 1 173 ? -18.217 3.933 44.674 1.00 94.69 173 LYS A CA 1
ATOM 1363 C C . LYS A 1 173 ? -18.881 5.261 44.336 1.00 94.69 173 LYS A C 1
ATOM 1365 O O . LYS A 1 173 ? -20.105 5.353 44.294 1.00 94.69 173 LYS A O 1
ATOM 1370 N N . GLU A 1 174 ? -18.065 6.272 44.064 1.00 95.69 174 GLU A N 1
ATOM 1371 C CA . GLU A 1 174 ? -18.550 7.582 43.639 1.00 95.69 174 GLU A CA 1
ATOM 1372 C C . GLU A 1 174 ? -19.071 7.552 42.190 1.00 95.69 174 GLU A C 1
ATOM 1374 O O . GLU A 1 174 ? -18.504 6.846 41.349 1.00 95.69 174 GLU A O 1
ATOM 1379 N N . PRO A 1 175 ? -20.100 8.354 41.853 1.00 93.50 175 PRO A N 1
ATOM 1380 C CA . PRO A 1 175 ? -20.586 8.486 40.478 1.00 93.50 175 PRO A CA 1
ATOM 1381 C C . PRO A 1 175 ? -19.515 8.937 39.476 1.00 93.50 175 PRO A C 1
ATOM 1383 O O . PRO A 1 175 ? -19.559 8.523 38.320 1.00 93.50 175 PRO A O 1
ATOM 1386 N N . SER A 1 176 ? -18.539 9.739 39.916 1.00 94.88 176 SER A N 1
ATOM 1387 C CA . SER A 1 176 ? -17.390 10.199 39.116 1.00 94.88 176 SER A CA 1
ATOM 1388 C C . SER A 1 176 ? -16.655 9.037 38.443 1.00 94.88 176 SER A C 1
ATOM 1390 O O . SER A 1 176 ? -16.392 9.081 37.247 1.00 94.88 176 SER A O 1
ATOM 1392 N N . THR A 1 177 ? -16.442 7.932 39.164 1.00 94.38 177 THR A N 1
ATOM 1393 C CA . THR A 1 177 ? -15.751 6.749 38.629 1.00 94.38 177 THR A CA 1
ATOM 1394 C C . THR A 1 177 ? -16.513 6.109 37.462 1.00 94.38 177 THR A C 1
ATOM 1396 O O . THR A 1 177 ? -15.901 5.560 36.546 1.00 94.38 177 THR A O 1
ATOM 1399 N N . LEU A 1 178 ? -17.852 6.156 37.484 1.00 93.12 178 LEU A N 1
ATOM 1400 C CA . LEU A 1 178 ? -18.681 5.654 36.386 1.00 93.12 178 LEU A CA 1
ATOM 1401 C C . LEU A 1 178 ? -18.605 6.580 35.167 1.00 93.12 178 LEU A C 1
ATOM 1403 O O . LEU A 1 178 ? -18.504 6.082 34.047 1.00 93.12 178 LEU A O 1
ATOM 1407 N N . PHE A 1 179 ? -18.597 7.899 35.381 1.00 94.69 179 PHE A N 1
ATOM 1408 C CA . PHE A 1 179 ? -18.394 8.874 34.307 1.00 94.69 179 PHE A CA 1
ATOM 1409 C C . PHE A 1 179 ? -17.038 8.690 33.617 1.00 94.69 179 PHE A C 1
ATOM 1411 O O . PHE A 1 179 ? -17.014 8.579 32.393 1.00 94.69 179 PHE A O 1
ATOM 1418 N N . ASP A 1 180 ? -15.948 8.550 34.377 1.00 95.75 180 ASP A N 1
ATOM 1419 C CA . ASP A 1 180 ? -14.601 8.331 33.826 1.00 95.75 180 ASP A CA 1
ATOM 1420 C C . ASP A 1 180 ? -14.540 7.064 32.953 1.00 95.75 180 ASP A C 1
ATOM 1422 O O . ASP A 1 180 ? -13.928 7.036 31.881 1.00 95.75 180 ASP A O 1
ATOM 1426 N N . LEU A 1 181 ? -15.204 5.986 33.392 1.00 96.19 181 LEU A N 1
ATOM 1427 C CA . LEU A 1 181 ? -15.281 4.745 32.623 1.00 96.19 181 LEU A CA 1
ATOM 1428 C C . LEU A 1 181 ? -16.079 4.935 31.326 1.00 96.19 181 LEU A C 1
ATOM 1430 O O . LEU A 1 181 ? -15.641 4.473 30.271 1.00 96.19 181 LEU A O 1
ATOM 1434 N N . MET A 1 182 ? -17.222 5.623 31.385 1.00 94.81 182 MET A N 1
ATOM 1435 C CA . MET A 1 182 ? -18.042 5.911 30.204 1.00 94.81 182 MET A CA 1
ATOM 1436 C C . MET A 1 182 ? -17.305 6.793 29.191 1.00 94.81 182 MET A C 1
ATOM 1438 O O . MET A 1 182 ? -17.359 6.515 27.991 1.00 94.81 182 MET A O 1
ATOM 1442 N N . GLU A 1 183 ? -16.584 7.816 29.657 1.00 95.94 183 GLU A N 1
ATOM 1443 C CA . GLU A 1 183 ? -15.737 8.655 28.807 1.00 95.94 183 GLU A CA 1
ATOM 1444 C C . GLU A 1 183 ? -14.679 7.806 28.099 1.00 95.94 183 GLU A C 1
ATOM 1446 O O . GLU A 1 183 ? -14.522 7.886 26.880 1.00 95.94 183 GLU A O 1
ATOM 1451 N N . ARG A 1 184 ? -14.020 6.900 28.829 1.00 96.38 184 ARG A N 1
ATOM 1452 C CA . ARG A 1 184 ? -13.006 6.014 28.252 1.00 96.38 184 ARG A CA 1
ATOM 1453 C C . ARG A 1 184 ? -13.575 5.030 27.227 1.00 96.38 184 ARG A C 1
ATOM 1455 O O . ARG A 1 184 ? -12.924 4.768 26.211 1.00 96.38 184 ARG A O 1
ATOM 1462 N N . VAL A 1 185 ? -14.783 4.506 27.446 1.00 96.06 185 VAL A N 1
ATOM 1463 C CA . VAL A 1 185 ? -15.502 3.685 26.452 1.00 96.06 185 VAL A CA 1
ATOM 1464 C C . VAL A 1 185 ? -15.809 4.510 25.201 1.00 96.06 185 VAL A C 1
ATOM 1466 O O . VAL A 1 185 ? -15.572 4.048 24.083 1.00 96.06 185 VAL A O 1
ATOM 1469 N N . MET A 1 186 ? -16.300 5.740 25.368 1.00 96.12 186 MET A N 1
ATOM 1470 C CA . MET A 1 186 ? -16.602 6.636 24.252 1.00 96.12 186 MET A CA 1
ATOM 1471 C C . MET A 1 186 ? -15.347 6.979 23.442 1.00 96.12 186 MET A C 1
ATOM 1473 O O . MET A 1 186 ? -15.368 6.864 22.215 1.00 96.12 186 MET A O 1
ATOM 1477 N N . GLN A 1 187 ? -14.247 7.315 24.115 1.00 97.06 187 GLN A N 1
ATOM 1478 C CA . GLN A 1 187 ? -12.960 7.586 23.483 1.00 97.06 187 GLN A CA 1
ATOM 1479 C C . GLN A 1 187 ? -12.457 6.370 22.695 1.00 97.06 187 GLN A C 1
ATOM 1481 O O . GLN A 1 187 ? -12.111 6.492 21.521 1.00 97.06 187 GLN A O 1
ATOM 1486 N N . SER A 1 188 ? -12.518 5.174 23.290 1.00 96.69 188 SER A N 1
ATOM 1487 C CA . SER A 1 188 ? -12.115 3.930 22.618 1.00 96.69 188 SER A CA 1
ATOM 1488 C C . SER A 1 188 ? -12.947 3.681 21.353 1.00 96.69 188 SER A C 1
ATOM 1490 O O . SER A 1 188 ? -12.400 3.354 20.303 1.00 96.69 188 SER A O 1
ATOM 1492 N N . ARG A 1 189 ? -14.270 3.911 21.404 1.00 97.00 189 ARG A N 1
ATOM 1493 C CA . ARG A 1 189 ? -15.161 3.800 20.232 1.00 97.00 189 ARG A CA 1
ATOM 1494 C C . ARG A 1 189 ? -14.777 4.762 19.107 1.00 97.00 189 ARG A C 1
ATOM 1496 O O . ARG A 1 189 ? -14.863 4.384 17.938 1.00 97.00 189 ARG A O 1
ATOM 1503 N N . LEU A 1 190 ? -14.394 5.996 19.436 1.00 97.81 190 LEU A N 1
ATOM 1504 C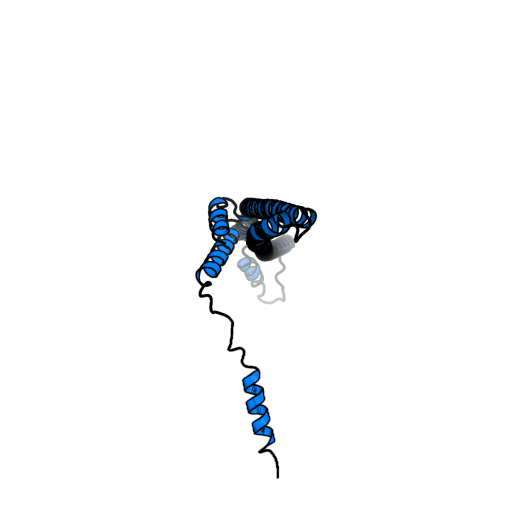 CA . LEU A 1 190 ? -13.941 6.974 18.443 1.00 97.81 190 LEU A CA 1
ATOM 1505 C C . LEU A 1 190 ? -12.617 6.540 17.809 1.00 97.81 190 LEU A C 1
ATOM 1507 O O . LEU A 1 190 ? -12.492 6.555 16.586 1.00 97.81 190 LEU A O 1
ATOM 1511 N N . GLU A 1 191 ? -11.662 6.081 18.614 1.00 97.75 191 GLU A N 1
ATOM 1512 C CA . GLU A 1 191 ? -10.363 5.624 18.118 1.00 97.75 191 GLU A CA 1
ATOM 1513 C C . GLU A 1 191 ? -10.465 4.373 17.237 1.00 97.75 191 GLU A C 1
ATOM 1515 O O . GLU A 1 191 ? -9.770 4.294 16.226 1.00 97.75 191 GLU A O 1
ATOM 1520 N N . ILE A 1 192 ? -11.370 3.440 17.550 1.00 97.81 192 ILE A N 1
ATOM 1521 C CA . ILE A 1 192 ? -11.671 2.275 16.699 1.00 97.81 192 ILE A CA 1
ATOM 1522 C C . ILE A 1 192 ? -12.155 2.728 15.321 1.00 97.81 192 ILE A C 1
ATOM 1524 O O . ILE A 1 192 ? -11.658 2.252 14.298 1.00 97.81 192 ILE A O 1
ATOM 1528 N N . LYS A 1 193 ? -13.119 3.659 15.282 1.00 97.62 193 LYS A N 1
ATOM 1529 C CA . LYS A 1 193 ? -13.662 4.190 14.023 1.00 97.62 193 LYS A CA 1
ATOM 1530 C C . LYS A 1 193 ? -12.592 4.911 13.210 1.00 97.62 193 LYS A C 1
ATOM 1532 O O . LYS A 1 193 ? -12.538 4.729 11.996 1.00 97.62 193 LYS A O 1
ATOM 1537 N N . ASN A 1 194 ? -11.739 5.691 13.871 1.00 97.81 194 ASN A N 1
ATOM 1538 C CA . ASN A 1 194 ? -10.640 6.389 13.212 1.00 97.81 194 ASN A CA 1
ATOM 1539 C C . ASN A 1 194 ? -9.621 5.399 12.640 1.00 97.81 194 ASN A C 1
ATOM 1541 O O . ASN A 1 194 ? -9.323 5.483 11.456 1.00 97.81 194 ASN A O 1
ATOM 1545 N N . ALA A 1 195 ? -9.178 4.406 13.417 1.00 97.56 195 ALA A N 1
ATOM 1546 C CA . ALA A 1 195 ? -8.242 3.386 12.941 1.00 97.56 195 ALA A CA 1
ATOM 1547 C C . ALA A 1 195 ? -8.809 2.574 11.763 1.00 97.56 195 ALA A C 1
ATOM 1549 O O . ALA A 1 195 ? -8.090 2.275 10.812 1.00 97.56 195 ALA A O 1
ATOM 1550 N N . ALA A 1 196 ? -10.107 2.247 11.792 1.00 97.38 196 ALA A N 1
ATOM 1551 C CA . ALA A 1 196 ? -10.774 1.565 10.685 1.00 97.38 196 ALA A CA 1
ATOM 1552 C C . ALA A 1 196 ? -10.804 2.425 9.410 1.00 97.38 196 ALA A C 1
ATOM 1554 O O . ALA A 1 196 ? -10.509 1.924 8.328 1.00 97.38 196 ALA A O 1
ATOM 1555 N N . ARG A 1 197 ? -11.113 3.720 9.543 1.00 97.81 197 ARG A N 1
ATOM 1556 C CA . ARG A 1 197 ? -11.135 4.661 8.418 1.00 97.81 197 ARG A CA 1
ATOM 1557 C C . ARG A 1 197 ? -9.739 4.918 7.854 1.00 97.81 197 ARG A C 1
ATOM 1559 O O . ARG A 1 197 ? -9.571 4.915 6.643 1.00 97.81 197 ARG A O 1
ATOM 1566 N N . GLU A 1 198 ? -8.746 5.125 8.713 1.00 98.06 198 GLU A N 1
ATOM 1567 C CA . GLU A 1 198 ? -7.346 5.291 8.304 1.00 98.06 198 GLU A CA 1
ATOM 1568 C C . GLU A 1 198 ? -6.845 4.060 7.542 1.00 98.06 198 GLU A C 1
ATOM 1570 O O . GLU A 1 198 ? -6.178 4.201 6.521 1.00 98.06 198 GLU A O 1
ATOM 1575 N N . LEU A 1 199 ? -7.221 2.854 7.984 1.00 97.69 199 LEU A N 1
ATOM 1576 C CA . LEU A 1 199 ? -6.878 1.615 7.290 1.00 97.69 199 LEU A CA 1
ATOM 1577 C C . LEU A 1 199 ? -7.512 1.542 5.894 1.00 97.69 199 LEU A C 1
ATOM 1579 O O . LEU A 1 199 ? -6.842 1.158 4.939 1.00 97.69 199 LEU A O 1
ATOM 1583 N N . GLU A 1 200 ? -8.789 1.903 5.767 1.00 97.44 200 GLU A N 1
ATOM 1584 C CA . GLU A 1 200 ? -9.502 1.922 4.484 1.00 97.44 200 GLU A CA 1
ATOM 1585 C C . GLU A 1 200 ? -8.892 2.939 3.510 1.00 97.44 200 GLU A C 1
ATOM 1587 O O . GLU A 1 200 ? -8.591 2.595 2.367 1.00 97.44 200 GLU A O 1
ATOM 1592 N N . ILE A 1 201 ? -8.622 4.158 3.984 1.00 97.81 201 ILE A N 1
ATOM 1593 C CA . ILE A 1 201 ? -7.951 5.200 3.198 1.00 97.81 201 ILE A CA 1
ATOM 1594 C C . ILE A 1 201 ? -6.578 4.710 2.740 1.00 97.81 201 ILE A C 1
ATOM 1596 O O . ILE A 1 201 ? -6.271 4.780 1.553 1.00 97.81 201 ILE A O 1
ATOM 1600 N N . LEU A 1 202 ? -5.772 4.148 3.646 1.00 97.94 202 LEU A N 1
ATOM 1601 C CA . LEU A 1 202 ? -4.434 3.669 3.315 1.00 97.94 202 LEU A CA 1
ATOM 1602 C C . LEU A 1 202 ? -4.469 2.548 2.266 1.00 97.94 202 LEU A C 1
ATOM 1604 O O . LEU A 1 202 ? -3.614 2.517 1.378 1.00 97.94 202 LEU A O 1
ATOM 1608 N N . LYS A 1 203 ? -5.453 1.642 2.327 1.00 97.50 203 LYS A N 1
ATOM 1609 C CA . LYS A 1 203 ? -5.664 0.619 1.292 1.00 97.50 203 LYS A CA 1
ATOM 1610 C C . LYS A 1 203 ? -5.966 1.259 -0.058 1.00 97.50 203 LYS A C 1
ATOM 1612 O O . LYS A 1 203 ? -5.264 0.965 -1.022 1.00 97.50 203 LYS A O 1
ATOM 1617 N N . LEU A 1 204 ? -6.925 2.181 -0.112 1.00 96.94 204 LEU A N 1
ATOM 1618 C CA . LEU A 1 204 ? -7.297 2.876 -1.347 1.00 96.94 204 LEU A CA 1
ATOM 1619 C C . LEU A 1 204 ? -6.121 3.662 -1.939 1.00 96.94 204 LEU A C 1
ATOM 1621 O O . LEU A 1 204 ? -5.781 3.479 -3.106 1.00 96.94 204 LEU A O 1
ATOM 1625 N N . GLU A 1 205 ? -5.425 4.459 -1.131 1.00 95.69 205 GLU A N 1
ATOM 1626 C CA . GLU A 1 205 ? -4.238 5.201 -1.564 1.00 95.69 205 GLU A CA 1
ATOM 1627 C C . GLU A 1 205 ? -3.154 4.277 -2.124 1.00 95.69 205 GLU A C 1
ATOM 1629 O O . GLU A 1 205 ? -2.536 4.577 -3.147 1.00 95.69 205 GLU A O 1
ATOM 1634 N N . THR A 1 206 ? -2.919 3.136 -1.471 1.00 95.56 206 THR A N 1
ATOM 1635 C CA . THR A 1 206 ? -1.954 2.133 -1.940 1.00 95.56 206 THR A CA 1
ATOM 1636 C C . THR A 1 206 ? -2.378 1.566 -3.290 1.00 95.56 206 THR A C 1
ATOM 1638 O O . THR A 1 206 ? -1.553 1.467 -4.193 1.00 95.56 206 THR A O 1
ATOM 1641 N N . THR A 1 207 ? -3.662 1.253 -3.461 1.00 95.50 207 THR A N 1
ATOM 1642 C CA . THR A 1 207 ? -4.175 0.678 -4.711 1.00 95.50 207 THR A CA 1
ATOM 1643 C C . THR A 1 207 ? -4.092 1.647 -5.877 1.00 95.50 207 THR A C 1
ATOM 1645 O O . THR A 1 207 ? -3.589 1.281 -6.933 1.00 95.50 207 THR A O 1
ATOM 1648 N N . ILE A 1 208 ? -4.479 2.905 -5.660 1.00 91.75 208 ILE A N 1
ATOM 1649 C CA . ILE A 1 208 ? -4.444 3.954 -6.681 1.00 91.75 208 ILE A CA 1
ATOM 1650 C C . ILE A 1 208 ? -2.999 4.280 -7.070 1.00 91.75 208 ILE A C 1
ATOM 1652 O O . ILE A 1 208 ? -2.694 4.447 -8.247 1.00 91.75 208 ILE A O 1
ATOM 1656 N N . SER A 1 209 ? -2.091 4.365 -6.093 1.00 91.00 209 SER A N 1
ATOM 1657 C CA . SER A 1 209 ? -0.698 4.748 -6.363 1.00 91.00 209 SER A CA 1
ATOM 1658 C C . SER A 1 209 ? 0.150 3.626 -6.964 1.00 91.00 209 SER A C 1
ATOM 1660 O O . SER A 1 209 ? 1.088 3.913 -7.708 1.00 91.00 209 SER A O 1
ATOM 1662 N N . LEU A 1 210 ? -0.143 2.362 -6.644 1.00 93.06 210 LEU A N 1
ATOM 1663 C CA . LEU A 1 210 ? 0.718 1.233 -7.002 1.00 93.06 210 LEU A CA 1
ATOM 1664 C C . LEU A 1 210 ? 0.088 0.239 -7.984 1.00 93.06 210 LEU A C 1
ATOM 1666 O O . LEU A 1 210 ? 0.837 -0.457 -8.665 1.00 93.06 210 LEU A O 1
ATOM 1670 N N . GLY A 1 211 ? -1.242 0.160 -8.059 1.00 85.44 211 GLY A N 1
ATOM 1671 C CA . GLY A 1 211 ? -1.962 -0.903 -8.768 1.00 85.44 211 GLY A CA 1
ATOM 1672 C C . GLY A 1 211 ? -2.130 -0.708 -10.273 1.00 85.44 211 GLY A C 1
ATOM 1673 O O . GLY A 1 211 ? -2.408 -1.684 -10.968 1.00 85.44 211 GLY A O 1
ATOM 1674 N N . GLY A 1 212 ? -1.954 0.516 -10.784 1.00 90.31 212 GLY A N 1
ATOM 1675 C CA . GLY A 1 212 ? -2.156 0.813 -12.205 1.00 90.31 212 GLY A CA 1
ATOM 1676 C C . GLY A 1 212 ? -3.563 0.424 -12.666 1.00 90.31 212 GLY A C 1
ATOM 1677 O O . GLY A 1 212 ? -4.549 0.734 -12.000 1.00 90.31 212 GLY A O 1
ATOM 1678 N N . GLU A 1 213 ? -3.660 -0.293 -13.784 1.00 91.25 213 GLU A N 1
ATOM 1679 C CA . GLU A 1 213 ? -4.941 -0.787 -14.313 1.00 91.25 213 GLU A CA 1
ATOM 1680 C C . GLU A 1 213 ? -5.585 -1.870 -13.431 1.00 91.25 213 GLU A C 1
ATOM 1682 O O . GLU A 1 213 ? -6.804 -2.017 -13.430 1.00 91.25 213 GLU A O 1
ATOM 1687 N N . LYS A 1 214 ? -4.789 -2.591 -12.628 1.00 93.69 214 LYS A N 1
ATOM 1688 C CA . LYS A 1 214 ? -5.248 -3.675 -11.738 1.00 93.69 214 LYS A CA 1
ATOM 1689 C C . LYS A 1 214 ? -5.410 -3.228 -10.285 1.00 93.69 214 LYS A C 1
ATOM 1691 O O . LYS A 1 214 ? -5.159 -3.988 -9.349 1.00 93.69 214 LYS A O 1
ATOM 1696 N N . TRP A 1 215 ? -5.799 -1.973 -10.072 1.00 94.38 215 TRP A N 1
ATOM 1697 C CA . TRP A 1 215 ? -5.981 -1.429 -8.725 1.00 94.38 215 TRP A CA 1
ATOM 1698 C C . TRP A 1 215 ? -7.091 -2.153 -7.939 1.00 94.38 215 TRP A C 1
ATOM 1700 O O . TRP A 1 215 ? -6.953 -2.309 -6.726 1.00 94.38 215 TRP A O 1
ATOM 1710 N N . GLU A 1 216 ? -8.138 -2.648 -8.610 1.00 95.12 216 GLU A N 1
ATOM 1711 C CA . GLU A 1 216 ? -9.222 -3.427 -7.986 1.00 95.12 216 GLU A CA 1
ATOM 1712 C C . GLU A 1 216 ? -8.713 -4.777 -7.456 1.00 95.12 216 GLU A C 1
ATOM 1714 O O . GLU A 1 216 ? -8.909 -5.096 -6.284 1.00 95.12 216 GLU A O 1
ATOM 1719 N N . ASP A 1 217 ? -7.953 -5.520 -8.267 1.00 95.12 217 ASP A N 1
ATOM 1720 C CA . ASP A 1 217 ? -7.327 -6.784 -7.853 1.00 95.12 217 ASP A CA 1
ATOM 1721 C C . ASP A 1 217 ? -6.373 -6.577 -6.663 1.00 95.12 217 ASP A C 1
ATOM 1723 O O . ASP A 1 217 ? -6.318 -7.381 -5.725 1.00 95.12 217 ASP A O 1
ATOM 1727 N N . LEU A 1 218 ? -5.618 -5.471 -6.677 1.00 95.62 218 LEU A N 1
ATOM 1728 C CA . LEU A 1 218 ? -4.746 -5.093 -5.568 1.00 95.62 218 LEU A CA 1
ATOM 1729 C C . LEU A 1 218 ? -5.551 -4.810 -4.295 1.00 95.62 218 LEU A C 1
ATOM 1731 O O . LEU A 1 218 ? -5.142 -5.225 -3.208 1.00 95.62 218 LEU A O 1
ATOM 1735 N N . LEU A 1 219 ? -6.690 -4.124 -4.417 1.00 96.56 219 LEU A N 1
ATOM 1736 C CA . LEU A 1 219 ? -7.568 -3.824 -3.289 1.00 96.56 219 LEU A CA 1
ATOM 1737 C C . LEU A 1 219 ? -8.110 -5.113 -2.671 1.00 96.56 219 LEU A C 1
ATOM 1739 O O . LEU A 1 219 ? -8.079 -5.270 -1.449 1.00 96.56 219 LEU A O 1
ATOM 1743 N N . ASP A 1 220 ? -8.527 -6.062 -3.504 1.00 96.19 220 ASP A N 1
ATOM 1744 C CA . ASP A 1 220 ? -9.014 -7.369 -3.070 1.00 96.19 220 ASP A CA 1
ATOM 1745 C C . ASP A 1 220 ? -7.953 -8.168 -2.315 1.00 96.19 220 ASP A C 1
ATOM 1747 O O . ASP A 1 220 ? -8.250 -8.795 -1.293 1.00 96.19 220 ASP A O 1
ATOM 1751 N N . LEU A 1 221 ? -6.700 -8.136 -2.772 1.00 95.69 221 LEU A N 1
ATOM 1752 C CA . LEU A 1 221 ? -5.597 -8.782 -2.064 1.00 95.69 221 LEU A CA 1
ATOM 1753 C C . LEU A 1 221 ? -5.281 -8.084 -0.735 1.00 95.69 221 LEU A C 1
ATOM 1755 O O . LEU A 1 221 ? -5.120 -8.757 0.283 1.00 95.69 221 LEU A O 1
ATOM 1759 N N . LEU A 1 222 ? -5.253 -6.749 -0.710 1.00 94.75 222 LEU A N 1
ATOM 1760 C CA . LEU A 1 222 ? -5.046 -5.969 0.517 1.00 94.75 222 LEU A CA 1
ATOM 1761 C C . LEU A 1 222 ? -6.199 -6.128 1.516 1.00 94.75 222 LEU A C 1
ATOM 1763 O O . LEU A 1 222 ? -6.006 -5.973 2.721 1.00 94.75 222 LEU A O 1
ATOM 1767 N N . ASN A 1 223 ? -7.402 -6.454 1.048 1.00 94.44 223 ASN A N 1
ATOM 1768 C CA . ASN A 1 223 ? -8.538 -6.770 1.907 1.00 94.44 223 ASN A CA 1
ATOM 1769 C C . ASN A 1 223 ? -8.452 -8.143 2.570 1.00 94.44 223 ASN A C 1
ATOM 1771 O O . ASN A 1 223 ? -9.072 -8.334 3.615 1.00 94.44 223 ASN A O 1
ATOM 1775 N N . LYS A 1 224 ? -7.656 -9.060 2.017 1.00 92.62 224 LYS A N 1
ATOM 1776 C CA . LYS A 1 224 ? -7.396 -10.383 2.601 1.00 92.62 224 LYS A CA 1
ATOM 1777 C C . LYS A 1 224 ? -6.235 -10.383 3.608 1.00 92.62 224 LYS A C 1
ATOM 1779 O O . LYS A 1 224 ? -6.028 -11.396 4.273 1.00 92.62 224 LYS A O 1
ATOM 1784 N N . LEU A 1 225 ? -5.490 -9.278 3.709 1.00 85.06 225 LEU A N 1
ATOM 1785 C CA . LEU A 1 225 ? -4.451 -9.029 4.722 1.00 85.06 225 LEU A CA 1
ATOM 1786 C C . LEU A 1 225 ? -5.055 -8.592 6.067 1.00 85.06 225 LEU A C 1
ATOM 1788 O O . LEU A 1 225 ? -4.577 -9.079 7.118 1.00 85.06 225 LEU A O 1
#